Protein AF-A0A517TZ54-F1 (afdb_monomer_lite)

Structure (mmCIF, N/CA/C/O backbone):
data_AF-A0A517TZ54-F1
#
_entry.id   AF-A0A517TZ54-F1
#
loop_
_atom_site.group_PDB
_atom_site.id
_atom_site.type_symbol
_atom_site.label_atom_id
_atom_site.label_alt_id
_atom_site.label_comp_id
_atom_site.label_asym_id
_atom_site.label_entity_id
_atom_site.label_seq_id
_atom_site.pdbx_PDB_ins_code
_atom_site.Cartn_x
_atom_site.Cartn_y
_atom_site.Cartn_z
_atom_site.occupancy
_atom_site.B_iso_or_equiv
_atom_site.auth_seq_id
_atom_site.auth_comp_id
_atom_site.auth_asym_id
_atom_site.auth_atom_id
_atom_site.pdbx_PDB_model_num
ATOM 1 N N . MET A 1 1 ? -7.399 -15.619 -10.343 1.00 48.06 1 MET A N 1
ATOM 2 C CA . MET A 1 1 ? -8.752 -15.169 -9.966 1.00 48.06 1 MET A CA 1
ATOM 3 C C . MET A 1 1 ? -8.816 -13.677 -10.248 1.00 48.06 1 MET A C 1
ATOM 5 O O . MET A 1 1 ? -7.865 -12.990 -9.894 1.00 48.06 1 MET A O 1
ATOM 9 N N . THR A 1 2 ? -9.827 -13.195 -10.966 1.00 57.72 2 THR A N 1
ATOM 10 C CA . THR A 1 2 ? -9.979 -11.756 -11.240 1.00 57.72 2 THR A CA 1
ATOM 11 C C . THR A 1 2 ? -10.373 -11.056 -9.943 1.00 57.72 2 THR A C 1
ATOM 13 O O . THR A 1 2 ? -11.347 -11.472 -9.319 1.00 57.72 2 THR A O 1
ATOM 16 N N . LYS A 1 3 ? -9.613 -10.038 -9.517 1.00 67.56 3 LYS A N 1
ATOM 17 C CA . LYS A 1 3 ? -9.994 -9.196 -8.375 1.00 67.56 3 LYS A CA 1
ATOM 18 C C . LYS A 1 3 ? -11.270 -8.433 -8.735 1.00 67.56 3 LYS A C 1
ATOM 20 O O . LYS A 1 3 ? -11.302 -7.772 -9.770 1.00 67.56 3 LYS A O 1
ATOM 25 N N . VAL A 1 4 ? -12.301 -8.530 -7.902 1.00 74.62 4 VAL A N 1
ATOM 26 C CA . VAL A 1 4 ? -13.531 -7.739 -8.041 1.00 74.62 4 VAL A CA 1
ATOM 27 C C . VAL A 1 4 ? -13.513 -6.692 -6.940 1.00 74.62 4 VAL A C 1
ATOM 29 O O . VAL A 1 4 ? -13.733 -7.021 -5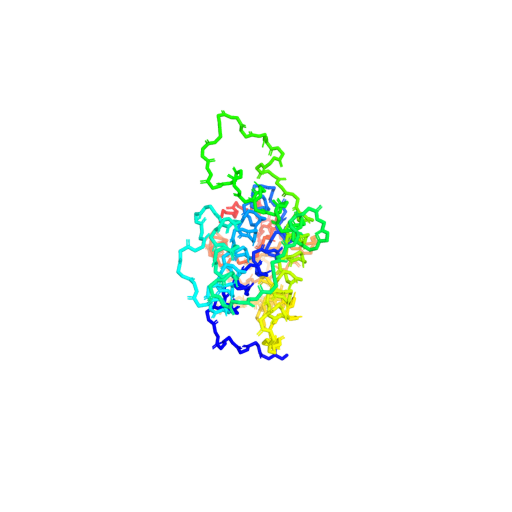.780 1.00 74.62 4 VAL A O 1
ATOM 32 N N . ILE A 1 5 ? -13.187 -5.450 -7.299 1.00 78.69 5 ILE A N 1
ATOM 33 C CA . ILE A 1 5 ? -13.191 -4.327 -6.360 1.00 78.69 5 ILE A CA 1
ATOM 34 C C . ILE A 1 5 ? -14.638 -3.863 -6.191 1.00 78.69 5 ILE A C 1
ATOM 36 O O . ILE A 1 5 ? -15.223 -3.305 -7.116 1.00 78.69 5 ILE A O 1
ATOM 40 N N . ASP A 1 6 ? -15.214 -4.129 -5.024 1.00 78.81 6 ASP A N 1
ATOM 41 C CA . ASP A 1 6 ? -16.635 -3.933 -4.714 1.00 78.81 6 ASP A CA 1
ATOM 42 C C . ASP A 1 6 ? -16.898 -2.821 -3.684 1.00 78.81 6 ASP A C 1
ATOM 44 O O . ASP A 1 6 ? -18.046 -2.512 -3.371 1.00 78.81 6 ASP A O 1
ATOM 48 N N . SER A 1 7 ? -15.839 -2.207 -3.155 1.00 83.94 7 SER A N 1
ATOM 49 C CA . SER A 1 7 ? -15.909 -1.215 -2.085 1.00 83.94 7 SER A CA 1
ATOM 50 C C . SER A 1 7 ? -14.752 -0.219 -2.162 1.00 83.94 7 SER A C 1
ATOM 52 O O . SER A 1 7 ? -13.677 -0.519 -2.690 1.00 83.94 7 SER A O 1
ATOM 54 N N . ILE A 1 8 ? -14.958 0.977 -1.603 1.00 89.56 8 ILE A N 1
ATOM 55 C CA . ILE A 1 8 ? -13.918 2.016 -1.531 1.00 89.56 8 ILE A CA 1
ATOM 56 C C . ILE A 1 8 ? -12.749 1.529 -0.668 1.00 89.56 8 ILE A C 1
ATOM 58 O O . ILE A 1 8 ? -11.592 1.742 -1.017 1.00 89.56 8 ILE A O 1
ATOM 62 N N . GLN A 1 9 ? -13.037 0.833 0.433 1.00 92.12 9 GLN A N 1
ATOM 63 C CA . GLN A 1 9 ? -12.026 0.256 1.317 1.00 92.12 9 GLN A CA 1
ATOM 64 C C . GLN A 1 9 ? -11.131 -0.719 0.559 1.00 92.12 9 GLN A C 1
ATOM 66 O O . GLN A 1 9 ? -9.910 -0.611 0.661 1.00 92.12 9 GLN A O 1
ATOM 71 N N . TYR A 1 10 ? -11.716 -1.619 -0.239 1.00 91.75 10 TYR A N 1
ATOM 72 C CA . TYR A 1 10 ? -10.927 -2.571 -1.013 1.00 91.75 10 TYR A CA 1
ATOM 73 C C . TYR A 1 10 ? -10.147 -1.901 -2.148 1.00 91.75 10 TYR A C 1
ATOM 75 O O . TYR A 1 10 ? -9.007 -2.286 -2.416 1.00 91.75 10 TYR A O 1
ATOM 83 N N . HIS A 1 11 ? -10.710 -0.874 -2.791 1.00 91.31 11 HIS A N 1
ATOM 84 C CA . HIS A 1 11 ? -9.984 -0.111 -3.806 1.00 91.31 11 HIS A CA 1
ATOM 85 C C . HIS A 1 11 ? -8.713 0.506 -3.217 1.00 91.31 11 HIS A C 1
ATOM 87 O O . HIS A 1 11 ? -7.611 0.241 -3.690 1.00 91.31 11 HIS A O 1
ATOM 93 N N . VAL A 1 12 ? -8.863 1.262 -2.127 1.00 94.81 12 VAL A N 1
ATOM 94 C CA . VAL A 1 12 ? -7.742 1.926 -1.452 1.00 94.81 12 VAL A CA 1
ATOM 95 C C . VAL A 1 12 ? -6.764 0.887 -0.888 1.00 94.81 12 VAL A C 1
ATOM 97 O O . VAL A 1 12 ? -5.553 1.057 -0.982 1.00 94.81 12 VAL A O 1
ATOM 100 N N . TRP A 1 13 ? -7.253 -0.236 -0.356 1.00 95.69 13 TRP A N 1
ATOM 101 C CA . TRP A 1 13 ? -6.388 -1.336 0.074 1.00 95.69 13 TRP A CA 1
ATOM 102 C C . TRP A 1 13 ? -5.553 -1.902 -1.083 1.00 95.69 13 TRP A C 1
ATOM 104 O O . TRP A 1 13 ? -4.348 -2.101 -0.938 1.00 95.69 13 TRP A O 1
ATOM 114 N N . SER A 1 14 ? -6.168 -2.108 -2.249 1.00 92.00 14 SER A N 1
ATOM 115 C CA . SER A 1 14 ? -5.484 -2.593 -3.451 1.00 92.00 14 SER A CA 1
ATOM 116 C C . SER A 1 14 ? -4.413 -1.619 -3.937 1.00 92.00 14 SER A C 1
ATOM 118 O O . SER A 1 14 ? -3.324 -2.066 -4.292 1.00 92.00 14 SER A O 1
ATOM 120 N N . ASP A 1 15 ? -4.669 -0.310 -3.876 1.00 94.38 15 ASP A N 1
ATOM 121 C CA . ASP A 1 15 ? -3.677 0.722 -4.203 1.00 94.38 15 ASP A CA 1
ATOM 122 C C . ASP A 1 15 ? -2.441 0.622 -3.287 1.00 94.38 15 ASP A C 1
ATOM 124 O O . ASP A 1 15 ? -1.302 0.744 -3.743 1.00 94.38 15 ASP A O 1
ATOM 128 N N . ALA A 1 16 ? -2.639 0.326 -1.997 1.00 96.75 16 ALA A N 1
ATOM 129 C CA . ALA A 1 16 ? -1.534 0.121 -1.062 1.00 96.75 16 ALA A CA 1
ATOM 130 C C . ALA A 1 16 ? -0.726 -1.154 -1.361 1.00 96.75 16 ALA A C 1
ATOM 132 O O . ALA A 1 16 ? 0.507 -1.134 -1.301 1.00 96.75 16 ALA A O 1
ATOM 133 N N . LEU A 1 17 ? -1.404 -2.257 -1.706 1.00 95.25 17 LEU A N 1
ATOM 134 C CA . LEU A 1 17 ? -0.742 -3.500 -2.123 1.00 95.25 17 LEU A CA 1
ATOM 135 C C . LEU A 1 17 ? 0.065 -3.297 -3.407 1.00 95.25 17 LEU A C 1
ATOM 137 O O . LEU A 1 17 ? 1.181 -3.811 -3.509 1.00 95.25 17 LEU A O 1
ATOM 141 N N . HIS A 1 18 ? -0.480 -2.526 -4.351 1.00 93.88 18 HIS A N 1
ATOM 142 C CA . HIS A 1 18 ? 0.201 -2.155 -5.581 1.00 93.88 18 HIS A CA 1
ATOM 143 C C . HIS A 1 18 ? 1.478 -1.375 -5.279 1.00 93.88 18 HIS A C 1
ATOM 145 O O . HIS A 1 18 ? 2.558 -1.823 -5.650 1.00 93.88 18 HIS A O 1
ATOM 151 N N . ALA A 1 19 ? 1.389 -0.287 -4.509 1.00 96.00 19 ALA A N 1
ATOM 152 C CA . ALA A 1 19 ? 2.545 0.518 -4.118 1.00 96.00 19 ALA A CA 1
ATOM 153 C C . ALA A 1 19 ? 3.644 -0.313 -3.426 1.00 96.00 19 ALA A C 1
ATOM 155 O O . ALA A 1 19 ? 4.823 -0.184 -3.756 1.00 96.00 19 ALA A O 1
ATOM 156 N N . ARG A 1 20 ? 3.275 -1.227 -2.516 1.00 96.50 20 ARG A N 1
ATOM 157 C CA . ARG A 1 20 ? 4.233 -2.160 -1.897 1.00 96.50 20 ARG A CA 1
ATOM 158 C C . ARG A 1 20 ? 4.933 -3.029 -2.941 1.00 96.50 20 ARG A C 1
ATOM 160 O O . ARG A 1 20 ? 6.136 -3.259 -2.847 1.00 96.50 20 ARG A O 1
ATOM 167 N N . GLU A 1 21 ? 4.191 -3.535 -3.914 1.00 94.81 21 GLU A N 1
ATOM 168 C CA . GLU A 1 21 ? 4.759 -4.383 -4.953 1.00 94.81 21 GLU A CA 1
ATOM 169 C C . GLU A 1 21 ? 5.675 -3.587 -5.901 1.00 94.81 21 GLU A C 1
ATOM 171 O O . GLU A 1 21 ? 6.756 -4.062 -6.239 1.00 94.81 21 GLU A O 1
ATOM 176 N N . LEU A 1 22 ? 5.351 -2.329 -6.221 1.00 91.94 22 LEU A N 1
ATOM 177 C CA . LEU A 1 22 ? 6.273 -1.440 -6.944 1.00 91.94 22 LEU A CA 1
ATOM 178 C C . LEU A 1 22 ? 7.568 -1.194 -6.155 1.00 91.94 22 LEU A C 1
ATOM 180 O O . LEU A 1 22 ? 8.654 -1.217 -6.734 1.00 91.94 22 LEU A O 1
ATOM 184 N N . ALA A 1 23 ? 7.476 -1.017 -4.831 1.00 94.25 23 ALA A N 1
ATOM 185 C CA . ALA A 1 23 ? 8.645 -0.866 -3.962 1.00 94.25 23 ALA A CA 1
ATOM 186 C C . ALA A 1 23 ? 9.567 -2.098 -3.985 1.00 94.25 23 ALA A C 1
ATOM 188 O O . ALA A 1 23 ? 10.786 -1.944 -3.919 1.00 94.25 23 ALA A O 1
ATOM 189 N N . ARG A 1 24 ? 9.005 -3.310 -4.098 1.00 91.94 24 ARG A N 1
ATOM 190 C CA . ARG A 1 24 ? 9.782 -4.554 -4.260 1.00 91.94 24 ARG A CA 1
ATOM 191 C C . ARG A 1 24 ? 10.496 -4.628 -5.605 1.00 91.94 24 ARG A C 1
ATOM 193 O O . ARG A 1 24 ? 11.578 -5.196 -5.685 1.00 91.94 24 ARG A O 1
ATOM 200 N N . GLN A 1 25 ? 9.864 -4.105 -6.650 1.00 89.62 25 GLN A N 1
ATOM 201 C CA . GLN A 1 25 ? 10.309 -4.280 -8.031 1.00 89.62 25 GLN A CA 1
ATOM 202 C C . GLN A 1 25 ? 11.311 -3.220 -8.485 1.00 89.62 25 GLN A C 1
ATOM 204 O O . GLN A 1 25 ? 12.097 -3.487 -9.389 1.00 89.62 25 GLN A O 1
ATOM 209 N N . THR A 1 26 ? 11.283 -2.025 -7.892 1.00 85.19 26 THR A N 1
ATOM 210 C CA . THR A 1 26 ? 12.168 -0.932 -8.303 1.00 85.19 26 THR A CA 1
ATOM 211 C C . THR A 1 26 ? 13.593 -1.075 -7.755 1.00 85.19 26 THR A C 1
ATOM 213 O O . THR A 1 26 ? 13.828 -1.328 -6.566 1.00 85.19 26 THR A O 1
ATOM 216 N N . GLU A 1 27 ? 14.572 -0.848 -8.628 1.00 84.31 27 GLU A N 1
ATOM 217 C CA . GLU A 1 27 ? 15.991 -0.774 -8.267 1.00 84.31 27 GLU A CA 1
ATOM 218 C C . GLU A 1 27 ? 16.374 0.623 -7.752 1.00 84.31 27 GLU A C 1
ATOM 220 O O . GLU A 1 27 ? 17.295 0.753 -6.942 1.00 84.31 27 GLU A O 1
ATOM 225 N N . ASN A 1 28 ? 15.615 1.657 -8.132 1.00 85.88 28 ASN A N 1
ATOM 226 C CA . ASN A 1 28 ? 15.844 3.038 -7.723 1.00 85.88 28 ASN A CA 1
ATOM 227 C C . ASN A 1 28 ? 15.453 3.250 -6.248 1.00 85.88 28 ASN A C 1
ATOM 229 O O . ASN A 1 28 ? 14.311 3.025 -5.841 1.00 85.88 28 ASN A O 1
ATOM 233 N N . GLU A 1 29 ? 16.409 3.699 -5.430 1.00 84.56 29 GLU A N 1
ATOM 234 C CA . GLU A 1 29 ? 16.197 3.898 -3.991 1.00 84.56 29 GLU A CA 1
ATOM 235 C C . GLU A 1 29 ? 15.196 5.012 -3.676 1.00 84.56 29 GLU A C 1
ATOM 237 O O . GLU A 1 29 ? 14.427 4.889 -2.719 1.00 84.56 29 GLU A O 1
ATOM 242 N N . TRP A 1 30 ? 15.178 6.079 -4.480 1.00 86.06 30 TRP A N 1
ATOM 243 C CA . TRP A 1 30 ? 14.208 7.158 -4.328 1.00 86.06 30 TRP A CA 1
ATOM 244 C C . TRP A 1 30 ? 12.797 6.613 -4.550 1.00 86.06 30 TRP A C 1
ATOM 246 O O . TRP A 1 30 ? 11.934 6.779 -3.681 1.00 86.06 30 TRP A O 1
ATOM 256 N N . ASP A 1 31 ? 12.582 5.923 -5.677 1.00 88.12 31 ASP A N 1
ATOM 257 C CA . ASP A 1 31 ? 11.268 5.381 -6.051 1.00 88.12 31 ASP A CA 1
ATOM 258 C C . ASP A 1 31 ? 10.785 4.394 -5.002 1.00 88.12 31 ASP A C 1
ATOM 260 O O . ASP A 1 31 ? 9.647 4.481 -4.542 1.00 88.12 31 ASP A O 1
ATOM 264 N N . ARG A 1 32 ? 11.684 3.526 -4.527 1.00 92.38 32 ARG A N 1
ATOM 265 C CA . ARG A 1 32 ? 11.401 2.604 -3.427 1.00 92.38 32 ARG A CA 1
ATOM 266 C C . ARG A 1 32 ? 10.895 3.346 -2.199 1.00 92.38 32 ARG A C 1
ATOM 268 O O . ARG A 1 32 ? 9.829 3.013 -1.685 1.00 92.38 32 ARG A O 1
ATOM 275 N N . GLY A 1 33 ? 11.625 4.366 -1.746 1.00 90.94 33 GLY A N 1
ATOM 276 C CA . GLY A 1 33 ? 11.238 5.157 -0.582 1.00 90.94 33 GLY A CA 1
ATOM 277 C C . GLY A 1 33 ? 9.873 5.828 -0.760 1.00 90.94 33 GLY A C 1
ATOM 278 O O . GLY A 1 33 ? 9.062 5.855 0.169 1.00 90.94 33 GLY A O 1
ATOM 279 N N . ALA A 1 34 ? 9.575 6.344 -1.953 1.00 91.94 34 ALA A N 1
ATOM 280 C CA . ALA A 1 34 ? 8.281 6.953 -2.242 1.00 91.94 34 ALA A CA 1
ATOM 281 C C . ALA A 1 34 ? 7.133 5.951 -2.304 1.00 91.94 34 ALA A C 1
ATOM 283 O O . ALA A 1 34 ? 6.087 6.205 -1.709 1.00 91.94 34 ALA A O 1
ATOM 284 N N . TYR A 1 35 ? 7.336 4.804 -2.944 1.00 95.31 35 TYR A N 1
ATOM 285 C CA . TYR A 1 35 ? 6.360 3.722 -2.987 1.00 95.31 35 TYR A CA 1
ATOM 286 C C . TYR A 1 35 ? 6.088 3.142 -1.596 1.00 95.31 35 TYR A C 1
ATOM 288 O O . TYR A 1 35 ? 4.937 2.868 -1.266 1.00 95.31 35 TYR A O 1
ATOM 296 N N . VAL A 1 36 ? 7.102 3.052 -0.728 1.00 95.44 36 VAL A N 1
ATOM 297 C CA . VAL A 1 36 ? 6.920 2.666 0.681 1.00 95.44 36 VAL A CA 1
ATOM 298 C C . VAL A 1 36 ? 6.059 3.684 1.431 1.00 95.44 36 VAL A C 1
ATOM 300 O O . VAL A 1 36 ? 5.089 3.302 2.090 1.00 95.44 36 VAL A O 1
ATOM 303 N N . ARG A 1 37 ? 6.352 4.987 1.310 1.00 93.88 37 ARG A N 1
ATOM 304 C CA . ARG A 1 37 ? 5.518 6.034 1.931 1.00 93.88 37 ARG A CA 1
ATOM 305 C C . ARG A 1 37 ? 4.087 6.006 1.407 1.00 93.88 37 ARG A C 1
ATOM 307 O O . ARG A 1 37 ? 3.156 6.139 2.201 1.00 93.88 37 ARG A O 1
ATOM 314 N N . TRP A 1 38 ? 3.921 5.822 0.099 1.00 95.12 38 TRP A N 1
ATOM 315 C CA . TRP A 1 38 ? 2.620 5.706 -0.547 1.00 95.12 38 TRP A CA 1
ATOM 316 C C . TRP A 1 38 ? 1.840 4.508 0.004 1.00 95.12 38 TRP A C 1
ATOM 318 O O . TRP A 1 38 ? 0.730 4.694 0.499 1.00 95.12 38 TRP A O 1
ATOM 328 N N . ALA A 1 39 ? 2.449 3.320 0.049 1.00 97.00 39 ALA A N 1
ATOM 329 C CA . ALA A 1 39 ? 1.832 2.118 0.604 1.00 97.00 39 ALA A CA 1
ATOM 330 C C . ALA A 1 39 ? 1.352 2.329 2.049 1.00 97.00 39 ALA A C 1
ATOM 332 O O . ALA A 1 39 ? 0.209 2.011 2.373 1.00 97.00 39 ALA A O 1
ATOM 333 N N . ILE A 1 40 ? 2.186 2.925 2.910 1.00 96.06 40 ILE A N 1
ATOM 334 C CA . ILE A 1 40 ? 1.842 3.187 4.317 1.00 96.06 40 ILE A CA 1
ATOM 335 C C . ILE A 1 40 ? 0.685 4.189 4.435 1.00 96.06 40 ILE A C 1
ATOM 337 O O . ILE A 1 40 ? -0.248 3.964 5.208 1.00 96.06 40 ILE A O 1
ATOM 341 N N . GLN A 1 41 ? 0.733 5.303 3.694 1.00 94.69 41 GLN A N 1
ATOM 342 C CA . GLN A 1 41 ? -0.322 6.320 3.740 1.00 94.69 41 GLN A CA 1
ATOM 343 C C . GLN A 1 41 ? -1.659 5.760 3.259 1.00 94.69 41 GLN A C 1
ATOM 345 O O . GLN A 1 41 ? -2.677 5.948 3.923 1.00 94.69 41 GLN A O 1
ATOM 350 N N . THR A 1 42 ? -1.642 5.043 2.142 1.00 95.81 42 THR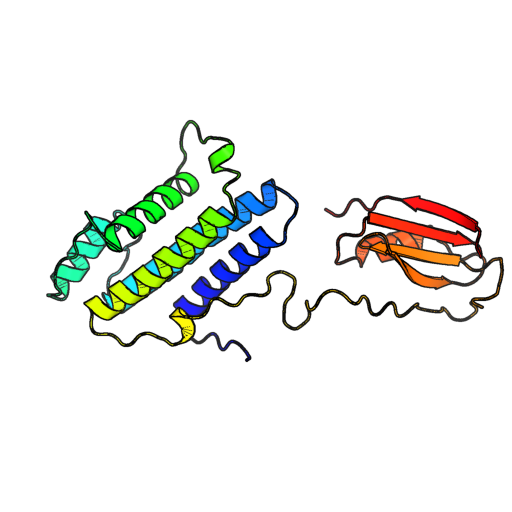 A N 1
ATOM 351 C CA . THR A 1 42 ? -2.843 4.501 1.516 1.00 95.81 42 THR A CA 1
ATOM 352 C C . THR A 1 42 ? -3.426 3.338 2.320 1.00 95.81 42 THR A C 1
ATOM 354 O O . THR A 1 42 ? -4.633 3.321 2.556 1.00 95.81 42 THR A O 1
ATOM 357 N N . ALA A 1 43 ? -2.601 2.427 2.851 1.00 97.00 43 ALA A N 1
ATOM 358 C CA . ALA A 1 43 ? -3.078 1.363 3.740 1.00 97.00 43 ALA A CA 1
ATOM 359 C C . ALA A 1 43 ? -3.737 1.943 5.001 1.00 97.00 43 ALA A C 1
ATOM 361 O O . ALA A 1 43 ? -4.775 1.455 5.449 1.00 97.00 43 ALA A O 1
ATOM 362 N N . TRP A 1 44 ? -3.156 3.008 5.566 1.00 96.19 44 TRP A N 1
ATOM 363 C CA . TRP A 1 44 ? -3.740 3.694 6.714 1.00 96.19 44 TRP A CA 1
ATOM 364 C C . TRP A 1 44 ? -5.089 4.330 6.366 1.00 96.19 44 TRP A C 1
ATOM 366 O O . TRP A 1 44 ? -6.030 4.210 7.143 1.00 96.19 44 TRP A O 1
ATOM 376 N N . SER A 1 45 ? -5.216 4.956 5.194 1.00 94.69 45 SER A N 1
ATOM 377 C CA . SER A 1 45 ? -6.499 5.486 4.721 1.00 94.69 45 SER A CA 1
ATOM 378 C C . SER A 1 45 ? -7.554 4.393 4.527 1.00 94.69 45 SER A C 1
ATOM 380 O O . SER A 1 45 ? -8.705 4.598 4.902 1.00 94.69 45 SER A O 1
ATOM 382 N N . ALA A 1 46 ? -7.185 3.215 4.014 1.00 95.94 46 ALA A N 1
ATOM 383 C CA . ALA A 1 46 ? -8.105 2.078 3.938 1.00 95.94 46 ALA A CA 1
ATOM 384 C C . ALA A 1 46 ? -8.580 1.634 5.334 1.00 95.94 46 ALA A C 1
ATOM 386 O O . ALA A 1 46 ? -9.778 1.442 5.543 1.00 95.94 46 ALA A O 1
ATOM 387 N N . PHE A 1 47 ? -7.666 1.538 6.305 1.00 96.88 47 PHE A N 1
ATOM 388 C CA . PHE A 1 47 ? -8.001 1.245 7.702 1.00 96.88 47 PHE A CA 1
ATOM 389 C C . PHE A 1 47 ? -8.909 2.317 8.329 1.00 96.88 47 PHE A C 1
ATOM 391 O O . PHE A 1 47 ? -9.906 1.972 8.962 1.00 96.88 47 PHE A O 1
ATOM 398 N N . GLU A 1 48 ? -8.619 3.606 8.125 1.00 95.50 48 GLU A N 1
ATOM 399 C CA . GLU A 1 48 ? -9.474 4.708 8.590 1.00 95.50 48 GLU A CA 1
ATOM 400 C C . GLU A 1 48 ? -10.885 4.610 7.997 1.00 95.50 48 GLU A C 1
ATOM 402 O O . GLU A 1 48 ? -11.853 4.761 8.739 1.00 95.50 48 GLU A O 1
ATOM 407 N N . ASN A 1 49 ? -11.014 4.294 6.704 1.00 94.69 49 ASN A N 1
ATOM 408 C CA . ASN A 1 49 ? -12.313 4.118 6.052 1.00 94.69 49 ASN A CA 1
ATOM 409 C C . ASN A 1 49 ? -13.096 2.936 6.639 1.00 94.69 49 ASN A C 1
ATOM 411 O O . ASN A 1 49 ? -14.300 3.050 6.854 1.00 94.69 49 ASN A O 1
ATOM 415 N N . VAL A 1 50 ? -12.432 1.813 6.945 1.00 96.19 50 VAL A N 1
ATOM 416 C CA . VAL A 1 50 ? -13.080 0.695 7.654 1.00 96.19 50 VAL A CA 1
ATOM 417 C C . VAL A 1 50 ? -13.549 1.132 9.040 1.00 96.19 50 VAL A C 1
ATOM 419 O O . VAL A 1 50 ? -14.669 0.805 9.427 1.00 96.19 50 VAL A O 1
ATOM 422 N N . CYS A 1 51 ? -12.726 1.876 9.785 1.00 96.31 51 CYS A N 1
ATOM 423 C CA . CYS A 1 51 ? -13.111 2.387 11.100 1.00 96.31 51 CYS A CA 1
ATOM 424 C C . CYS A 1 51 ? -14.311 3.330 11.005 1.00 96.31 51 CYS A C 1
ATOM 426 O O . CYS A 1 51 ? -15.224 3.225 11.816 1.00 96.31 51 CYS A O 1
ATOM 428 N N . THR A 1 52 ? -14.322 4.233 10.025 1.00 94.75 52 THR A N 1
ATOM 429 C CA . THR A 1 52 ? -15.421 5.176 9.806 1.00 94.75 52 THR A CA 1
ATOM 430 C C . THR A 1 52 ? -16.723 4.456 9.491 1.00 94.75 52 THR A C 1
ATOM 432 O O . THR A 1 52 ? -17.732 4.775 10.115 1.00 94.75 52 THR A O 1
ATOM 435 N N . ASP A 1 53 ? -16.704 3.461 8.606 1.00 94.25 53 ASP A N 1
ATOM 436 C CA . ASP A 1 53 ? -17.910 2.708 8.255 1.00 94.25 53 ASP A CA 1
ATOM 437 C C . ASP A 1 53 ? -18.379 1.818 9.411 1.00 94.25 53 ASP A C 1
ATOM 439 O O . ASP A 1 53 ? -19.559 1.807 9.757 1.00 94.25 53 ASP A O 1
ATOM 443 N N . THR A 1 54 ? -17.448 1.111 10.055 1.00 95.44 54 THR A N 1
ATOM 444 C CA . THR A 1 54 ? -17.752 0.173 11.146 1.00 95.44 54 THR A CA 1
ATOM 445 C C . THR A 1 54 ? -18.266 0.903 12.382 1.00 95.44 54 THR A C 1
ATOM 447 O O . THR A 1 54 ? -19.290 0.536 12.950 1.00 95.44 54 THR A O 1
ATOM 450 N N . LEU A 1 55 ? -17.584 1.980 12.774 1.00 95.38 55 LEU A N 1
ATOM 451 C CA . LEU A 1 55 ? -17.939 2.774 13.947 1.00 95.38 55 LEU A CA 1
ATOM 452 C C . LEU A 1 55 ? -18.938 3.897 13.627 1.00 95.38 55 LEU A C 1
ATOM 454 O O . LEU A 1 55 ? -19.286 4.670 14.521 1.00 95.38 55 LEU A O 1
ATOM 458 N N . GLN A 1 56 ? -19.419 3.990 12.381 1.00 93.19 56 GLN A N 1
ATOM 459 C CA . GLN A 1 56 ? -20.337 5.035 11.906 1.00 93.19 56 GLN A CA 1
ATOM 460 C C . GLN A 1 56 ? -19.866 6.448 12.298 1.00 93.19 56 GLN A C 1
ATOM 462 O O . GLN A 1 56 ? -20.647 7.314 12.693 1.00 93.19 56 GLN A O 1
ATOM 467 N N . ALA A 1 57 ? -18.552 6.669 12.227 1.00 90.56 57 ALA A N 1
ATOM 468 C CA . ALA A 1 57 ? -17.885 7.829 12.799 1.00 90.56 57 ALA A CA 1
ATOM 469 C C . ALA A 1 57 ? -17.211 8.679 11.724 1.00 90.56 57 ALA A C 1
ATOM 471 O O . ALA A 1 57 ? -16.351 8.217 10.973 1.00 90.56 57 ALA A O 1
ATOM 472 N N . SER A 1 58 ? -17.540 9.968 11.690 1.00 86.25 58 SER A N 1
ATOM 473 C CA . SER A 1 58 ? -16.935 10.912 10.752 1.00 86.25 58 SER A CA 1
ATOM 474 C C . SER A 1 58 ? -15.645 11.529 11.296 1.00 86.25 58 SER A C 1
ATOM 476 O O . SER A 1 58 ? -15.565 11.917 12.463 1.00 86.25 58 SER A O 1
ATOM 478 N N . GLY A 1 59 ? -14.660 11.729 10.418 1.00 82.81 59 GLY A N 1
ATOM 479 C CA . GLY A 1 59 ? -13.501 12.572 10.708 1.00 82.81 59 GLY A CA 1
ATOM 480 C C . GLY A 1 59 ? -12.463 11.945 11.640 1.00 82.81 59 GLY A C 1
ATOM 481 O O . GLY A 1 59 ? -11.790 12.676 12.362 1.00 82.81 59 GLY A O 1
ATOM 482 N N . LEU A 1 60 ? -12.283 10.624 11.633 1.00 87.38 60 LEU A N 1
ATOM 483 C CA . LEU A 1 60 ? -11.284 9.959 12.479 1.00 87.38 60 LEU A CA 1
ATOM 484 C C . LEU A 1 60 ? -9.834 10.417 12.202 1.00 87.38 60 LEU A C 1
ATOM 486 O O . LEU A 1 60 ? -8.989 10.323 13.084 1.00 87.38 60 LEU A O 1
ATOM 490 N N . GLY A 1 61 ? -9.538 10.991 11.031 1.00 77.31 61 GLY A N 1
ATOM 491 C CA . GLY A 1 61 ? -8.165 11.323 10.622 1.00 77.31 61 GLY A CA 1
ATOM 492 C C . GLY A 1 61 ? -7.389 12.297 11.525 1.00 77.31 61 GLY A C 1
ATOM 493 O O . GLY A 1 61 ? -6.162 12.221 11.607 1.00 77.31 61 GLY A O 1
ATOM 494 N N . MET A 1 62 ? -8.066 13.198 12.250 1.00 77.81 62 MET A N 1
ATOM 495 C CA . MET A 1 62 ? -7.422 14.070 13.244 1.00 77.81 62 MET A CA 1
ATOM 496 C C . MET A 1 62 ? -7.622 13.530 14.653 1.00 77.81 62 MET A C 1
ATOM 498 O O . MET A 1 62 ? -8.744 13.242 15.047 1.00 77.81 62 MET A O 1
ATOM 502 N N . ARG A 1 63 ? -6.547 13.489 15.454 1.00 85.62 63 ARG A N 1
ATOM 503 C CA . ARG A 1 63 ? -6.597 12.980 16.841 1.00 85.62 63 ARG A CA 1
ATOM 504 C C . ARG A 1 63 ? -7.214 11.570 16.891 1.00 85.62 63 ARG A C 1
ATOM 506 O O . ARG A 1 63 ? -8.011 11.276 17.773 1.00 85.62 63 ARG A O 1
ATOM 513 N N . PHE A 1 64 ? -6.807 10.719 15.940 1.00 90.69 64 PHE A N 1
ATOM 514 C CA . PHE A 1 64 ? -7.394 9.403 15.664 1.00 90.69 64 PHE A CA 1
ATOM 515 C C . PHE A 1 64 ? -7.767 8.609 16.911 1.00 90.69 64 PHE A C 1
ATOM 517 O O . PHE A 1 64 ? -8.927 8.266 17.072 1.00 90.69 64 PHE A O 1
ATOM 524 N N . LYS A 1 65 ? -6.822 8.413 17.836 1.00 92.44 65 LYS A N 1
ATOM 525 C CA . LYS A 1 65 ? -7.053 7.696 19.097 1.00 92.44 65 LYS A CA 1
ATOM 526 C C . LYS A 1 65 ? -8.269 8.221 19.872 1.00 92.44 65 LYS A C 1
ATOM 528 O O . LYS A 1 65 ? -9.154 7.455 20.217 1.00 92.44 65 LYS A O 1
ATOM 533 N N . GLU A 1 66 ? -8.305 9.525 20.132 1.00 92.94 66 GLU A N 1
ATOM 534 C CA . GLU A 1 66 ? -9.365 10.149 20.933 1.00 92.94 66 GLU A CA 1
ATOM 535 C C . GLU A 1 66 ? -10.723 10.051 20.229 1.00 92.94 66 GLU A C 1
ATOM 537 O O . GLU A 1 66 ? -11.738 9.798 20.871 1.00 92.94 66 GLU A O 1
ATOM 542 N N . ARG A 1 67 ? -10.744 10.232 18.901 1.00 94.44 67 ARG A N 1
ATOM 543 C CA . ARG A 1 67 ? -11.978 10.136 18.109 1.00 94.44 67 ARG A CA 1
ATOM 544 C C . ARG A 1 67 ? -12.460 8.698 17.949 1.00 94.44 67 ARG A C 1
ATOM 546 O O . ARG A 1 67 ? -13.662 8.471 17.945 1.00 94.44 67 ARG A O 1
ATOM 553 N N . PHE A 1 68 ? -11.538 7.747 17.848 1.00 95.75 68 PHE A N 1
ATOM 554 C CA . PHE A 1 68 ? -11.837 6.322 17.823 1.00 95.75 68 PHE A CA 1
ATOM 555 C C . PHE A 1 68 ? -12.441 5.879 19.157 1.00 95.75 68 PHE A C 1
ATOM 557 O O . PHE A 1 68 ? -13.511 5.284 19.156 1.00 95.75 68 PHE A O 1
ATOM 564 N N . ASP A 1 69 ? -11.820 6.234 20.288 1.00 95.69 69 ASP A N 1
ATOM 565 C CA . ASP A 1 69 ? -12.346 5.910 21.622 1.00 95.69 69 ASP A CA 1
ATOM 566 C C . ASP A 1 69 ? -13.748 6.509 21.826 1.00 95.69 69 ASP A C 1
ATOM 568 O O . ASP A 1 69 ? -14.655 5.817 22.279 1.00 95.69 69 ASP A O 1
ATOM 572 N N . ALA A 1 70 ? -13.963 7.763 21.408 1.00 95.19 70 ALA A N 1
ATOM 573 C CA . ALA A 1 70 ? -15.281 8.394 21.467 1.00 95.19 70 ALA A CA 1
ATOM 574 C C . ALA A 1 70 ? -16.328 7.683 20.590 1.00 95.19 70 ALA A C 1
ATOM 576 O O . ALA A 1 70 ? -17.490 7.589 20.980 1.00 95.19 70 ALA A O 1
ATOM 577 N N . ALA A 1 71 ? -15.934 7.180 19.417 1.00 96.38 71 ALA A N 1
ATOM 578 C CA . ALA A 1 71 ? -16.821 6.431 18.531 1.00 96.38 71 ALA A CA 1
ATOM 579 C C . ALA A 1 71 ? -17.172 5.043 19.095 1.00 96.38 71 ALA A C 1
ATOM 581 O O . ALA A 1 71 ? -18.330 4.635 19.052 1.00 96.38 71 ALA A O 1
ATOM 582 N N . VAL A 1 72 ? -16.191 4.352 19.680 1.00 96.81 72 VAL A N 1
ATOM 583 C CA . VAL A 1 72 ? -16.387 3.087 20.405 1.00 96.81 72 VAL A CA 1
ATOM 584 C C . VAL A 1 72 ? -17.358 3.283 21.571 1.00 96.81 72 VAL A C 1
ATOM 586 O O . VAL A 1 72 ? -18.322 2.530 21.699 1.00 96.81 72 VAL A O 1
ATOM 589 N N . ASP A 1 73 ? -17.161 4.336 22.369 1.00 96.12 73 ASP A N 1
ATOM 590 C CA . ASP A 1 73 ? -18.048 4.672 23.487 1.00 96.12 73 ASP A CA 1
ATOM 591 C C . ASP A 1 73 ? -19.473 4.996 23.021 1.00 96.12 73 ASP A C 1
ATOM 593 O O . ASP A 1 73 ? -20.440 4.549 23.637 1.00 96.12 73 ASP A O 1
ATOM 597 N N . ALA A 1 74 ? -19.618 5.749 21.925 1.00 95.00 74 ALA A N 1
ATOM 598 C CA . ALA A 1 74 ? -20.919 6.126 21.373 1.00 95.00 74 ALA A CA 1
ATOM 599 C C . ALA A 1 74 ? -21.742 4.916 20.901 1.00 95.00 74 ALA A C 1
ATOM 601 O O . ALA A 1 74 ? -22.970 4.961 20.939 1.00 95.00 74 ALA A O 1
ATOM 602 N N . GLN A 1 75 ? -21.076 3.832 20.495 1.00 95.38 75 GLN A N 1
ATOM 603 C CA . GLN A 1 75 ? -21.720 2.566 20.145 1.00 95.38 75 GLN A CA 1
ATOM 604 C C . GLN A 1 75 ? -21.878 1.602 21.333 1.00 95.38 75 GLN A C 1
ATOM 606 O O . GLN A 1 75 ? -22.421 0.511 21.168 1.00 95.38 75 GLN A O 1
ATOM 611 N N . GLY A 1 76 ? -21.415 1.971 22.533 1.00 95.25 76 GLY A N 1
ATOM 612 C CA . GLY A 1 76 ? -21.446 1.094 23.706 1.00 95.25 76 GLY A CA 1
ATOM 613 C C . GLY A 1 76 ? -20.524 -0.125 23.589 1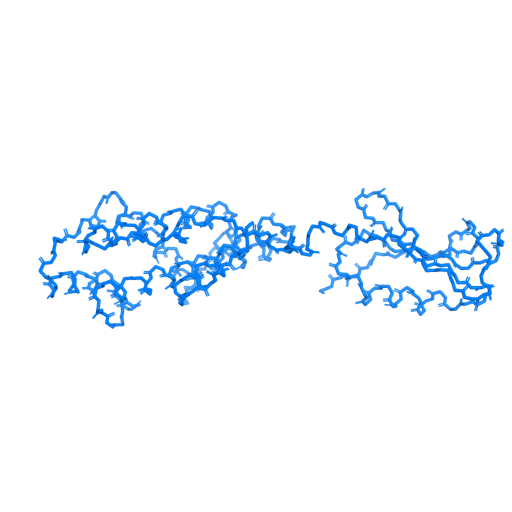.00 95.25 76 GLY A C 1
ATOM 614 O O . GLY A 1 76 ? -20.754 -1.134 24.256 1.00 95.25 76 GLY A O 1
ATOM 615 N N . LEU A 1 77 ? -19.498 -0.048 22.737 1.00 95.75 77 LEU A N 1
ATOM 616 C CA . LEU A 1 77 ? -18.527 -1.119 22.526 1.00 95.75 77 LEU A CA 1
ATOM 617 C C . LEU A 1 77 ? -17.453 -1.114 23.622 1.00 95.75 77 LEU A C 1
ATOM 619 O O . LEU A 1 77 ? -17.214 -0.117 24.307 1.00 95.75 77 LEU A O 1
ATOM 623 N N . GLN A 1 78 ? -16.767 -2.246 23.791 1.00 93.88 78 GLN A N 1
ATOM 624 C CA . GLN A 1 78 ? -15.685 -2.345 24.766 1.00 93.88 78 GLN A CA 1
ATOM 625 C C . GLN A 1 78 ? -14.502 -1.460 24.352 1.00 93.88 78 GLN A C 1
ATOM 627 O O . GLN A 1 78 ? -13.957 -1.591 23.258 1.00 93.88 78 GLN A O 1
ATOM 632 N N . ARG A 1 79 ? -14.037 -0.598 25.262 1.00 92.81 79 ARG A N 1
ATOM 633 C CA . ARG A 1 79 ? -12.841 0.214 25.013 1.00 92.81 79 ARG A CA 1
ATOM 634 C C . ARG A 1 79 ? -11.619 -0.647 24.717 1.00 92.81 79 ARG A C 1
ATOM 636 O O . ARG A 1 79 ? -11.337 -1.632 25.403 1.00 92.81 79 ARG A O 1
ATOM 643 N N . VAL A 1 80 ? -10.856 -0.205 23.727 1.00 93.81 80 VAL A N 1
ATOM 644 C CA . VAL A 1 80 ? -9.617 -0.857 23.315 1.00 93.81 80 VAL A CA 1
ATOM 645 C C . VAL A 1 80 ? -8.451 -0.445 24.212 1.00 93.81 80 VAL A C 1
ATOM 647 O O . VAL A 1 80 ? -8.408 0.652 24.771 1.00 93.81 80 VAL A O 1
ATOM 650 N N . SER A 1 81 ? -7.461 -1.328 24.330 1.00 93.56 81 SER A N 1
ATOM 651 C CA . SER A 1 81 ? -6.235 -1.046 25.073 1.00 93.56 81 SER A CA 1
ATOM 652 C C . SER A 1 81 ? -5.103 -0.683 24.124 1.00 93.56 81 SER A C 1
ATOM 654 O O . SER A 1 81 ? -4.433 -1.540 23.556 1.00 93.56 81 SER A O 1
ATOM 656 N N . TRP A 1 82 ? -4.846 0.614 23.997 1.00 94.25 82 TRP A N 1
ATOM 657 C CA . TRP A 1 82 ? -3.782 1.165 23.154 1.00 94.25 82 TRP A CA 1
ATOM 658 C C . TRP A 1 82 ? -2.350 0.846 23.623 1.00 94.25 82 TRP A C 1
ATOM 660 O O . TRP A 1 82 ? -1.388 1.188 22.936 1.00 94.25 82 TRP A O 1
ATOM 670 N N . GLY A 1 83 ? -2.190 0.251 24.809 1.00 93.00 83 GLY A N 1
ATOM 671 C CA . GLY A 1 83 ? -0.889 -0.029 25.418 1.00 93.00 83 GLY A CA 1
ATOM 672 C C . GLY A 1 83 ? -0.264 -1.367 25.024 1.00 93.00 83 GLY A C 1
ATOM 673 O O . GLY A 1 83 ? 0.920 -1.557 25.280 1.00 93.00 83 GLY A O 1
ATOM 674 N N . HIS A 1 84 ? -1.021 -2.286 24.418 1.00 91.81 84 HIS A N 1
ATOM 675 C CA . HIS A 1 84 ? -0.525 -3.613 24.045 1.00 91.81 84 HIS A CA 1
ATOM 676 C C . HIS A 1 84 ? -1.212 -4.169 22.789 1.00 91.81 84 HIS A C 1
ATOM 678 O O . HIS A 1 84 ? -2.250 -3.674 22.348 1.00 91.81 84 HIS A O 1
ATOM 684 N N . GLY A 1 85 ? -0.650 -5.248 22.238 1.00 95.25 85 GLY A N 1
ATOM 685 C CA . GLY A 1 85 ? -1.241 -6.000 21.129 1.00 95.25 85 GLY A CA 1
ATOM 686 C C . GLY A 1 85 ? -1.402 -5.173 19.852 1.00 95.25 85 GLY A C 1
ATOM 687 O O . GLY A 1 85 ? -0.617 -4.263 19.579 1.00 95.25 85 GLY A O 1
ATOM 688 N N . ILE A 1 86 ? -2.441 -5.488 19.076 1.00 97.06 86 ILE A N 1
ATOM 689 C CA . ILE A 1 86 ? -2.672 -4.877 17.762 1.00 97.06 86 ILE A CA 1
ATOM 690 C C . ILE A 1 86 ? -2.843 -3.353 17.831 1.00 97.06 86 ILE A C 1
ATOM 692 O O . ILE A 1 86 ? -2.303 -2.623 17.004 1.00 97.06 86 ILE A O 1
ATOM 696 N N . TRP A 1 87 ? -3.498 -2.838 18.872 1.00 96.12 87 TRP A N 1
ATOM 697 C CA . TRP A 1 87 ? -3.723 -1.400 19.047 1.00 96.12 87 TRP A CA 1
ATOM 698 C C . TRP A 1 87 ? -2.420 -0.627 19.287 1.00 96.12 87 TRP A C 1
ATOM 700 O O . TRP A 1 87 ? -2.249 0.479 18.771 1.00 96.12 87 TRP A O 1
ATOM 710 N N . GLN A 1 88 ? -1.463 -1.214 20.015 1.00 96.19 88 GLN A N 1
ATOM 711 C CA . GLN A 1 88 ? -0.131 -0.625 20.183 1.00 96.19 88 GLN A CA 1
ATOM 712 C C . GLN A 1 88 ? 0.645 -0.607 18.860 1.00 96.19 88 GLN A C 1
ATOM 714 O O . GLN A 1 88 ? 1.308 0.385 18.546 1.00 96.19 88 GLN A O 1
ATOM 719 N N . GLN A 1 89 ? 0.546 -1.679 18.072 1.00 97.38 89 GLN A N 1
ATOM 720 C CA . GLN A 1 89 ? 1.191 -1.767 16.761 1.00 97.38 89 GLN A CA 1
ATOM 721 C C . GLN A 1 89 ? 0.606 -0.739 15.781 1.00 97.38 89 GLN A C 1
ATOM 723 O O . GLN A 1 89 ? 1.364 -0.034 15.111 1.00 97.38 89 GLN A O 1
ATOM 728 N N . LEU A 1 90 ? -0.720 -0.557 15.775 1.00 96.31 90 LEU A N 1
ATOM 729 C CA . LEU A 1 90 ? -1.402 0.483 14.997 1.00 96.31 90 LEU A CA 1
ATOM 730 C C . LEU A 1 90 ? -0.909 1.890 15.354 1.00 96.31 90 LEU A C 1
ATOM 732 O O . LEU A 1 90 ? -0.686 2.709 14.462 1.00 96.31 90 LEU A O 1
ATOM 736 N N . LEU A 1 91 ? -0.661 2.176 16.638 1.00 93.06 91 LEU A N 1
ATOM 737 C CA . LEU A 1 91 ? -0.042 3.446 17.036 1.00 93.06 91 LEU A CA 1
ATOM 738 C C . LEU A 1 91 ? 1.383 3.603 16.502 1.00 93.06 91 LEU A C 1
ATOM 740 O O . LEU A 1 91 ? 1.798 4.730 16.226 1.00 93.06 91 LEU A O 1
ATOM 744 N N . GLY A 1 92 ? 2.129 2.507 16.363 1.00 92.88 92 GLY A N 1
ATOM 745 C CA . GLY A 1 92 ? 3.425 2.499 15.688 1.00 92.88 92 GLY A CA 1
ATOM 746 C C . GLY A 1 92 ? 3.297 2.974 14.242 1.00 92.88 92 GLY A C 1
ATOM 747 O O . GLY A 1 92 ? 3.938 3.953 13.862 1.00 92.88 92 GLY A O 1
ATOM 748 N N . VAL A 1 93 ? 2.391 2.364 13.475 1.00 94.19 93 VAL A N 1
ATOM 749 C CA . VAL A 1 93 ? 2.138 2.743 12.073 1.00 94.19 93 VAL A CA 1
ATOM 750 C C . VAL A 1 93 ? 1.632 4.185 11.960 1.00 94.19 93 VAL A C 1
ATOM 752 O O . VAL A 1 93 ? 2.115 4.942 11.120 1.00 94.19 93 VAL A O 1
ATOM 755 N N . TYR A 1 94 ? 0.729 4.617 12.846 1.00 91.00 94 TYR A N 1
ATOM 756 C CA . TYR A 1 94 ? 0.239 5.999 12.887 1.00 91.00 94 TYR A CA 1
ATOM 757 C C . TYR A 1 94 ? 1.365 7.018 13.106 1.00 91.00 94 TYR A C 1
ATOM 759 O O . TYR A 1 94 ? 1.402 8.063 12.452 1.00 91.00 94 TYR A O 1
ATOM 767 N N . LYS A 1 95 ? 2.303 6.721 14.017 1.00 88.44 95 LYS A N 1
ATOM 768 C CA . LYS A 1 95 ? 3.480 7.568 14.260 1.00 88.44 95 LYS A CA 1
ATOM 769 C C . LYS A 1 95 ? 4.366 7.643 13.021 1.00 88.44 95 LYS A C 1
ATOM 771 O O . LYS A 1 95 ? 4.752 8.747 12.650 1.00 88.44 95 LYS A O 1
ATOM 776 N N . THR A 1 96 ? 4.621 6.514 12.361 1.00 88.38 96 THR A N 1
ATOM 777 C CA . THR A 1 96 ? 5.376 6.473 11.100 1.00 88.38 96 THR A CA 1
ATOM 778 C C . THR A 1 96 ? 4.682 7.288 10.013 1.00 88.38 96 THR A C 1
ATOM 780 O O . THR A 1 96 ? 5.297 8.153 9.410 1.00 88.38 96 THR A O 1
ATOM 783 N N . ARG A 1 97 ? 3.370 7.131 9.810 1.00 87.25 97 ARG A N 1
ATOM 784 C CA . ARG A 1 97 ? 2.621 7.951 8.842 1.00 87.25 97 ARG A CA 1
ATOM 785 C C . ARG A 1 97 ? 2.776 9.450 9.113 1.00 87.25 97 ARG A C 1
ATOM 787 O O . ARG A 1 97 ? 2.922 10.239 8.178 1.00 87.25 97 ARG A O 1
ATOM 794 N N . LYS A 1 98 ? 2.735 9.857 10.384 1.00 84.38 98 LYS A N 1
ATOM 795 C CA . LYS A 1 98 ? 2.858 11.266 10.772 1.00 84.38 98 LYS A CA 1
ATOM 796 C C . LYS A 1 98 ? 4.199 11.889 10.399 1.00 84.38 98 LYS A C 1
ATOM 798 O O . LYS A 1 98 ? 4.214 13.091 10.144 1.00 84.38 98 LYS A O 1
ATOM 803 N N . THR A 1 99 ? 5.287 11.119 10.333 1.00 81.94 99 THR A N 1
ATOM 804 C CA . THR A 1 99 ? 6.584 11.657 9.890 1.00 81.94 99 THR A CA 1
ATOM 805 C C . THR A 1 99 ? 6.574 12.024 8.406 1.00 81.94 99 THR A C 1
ATOM 807 O O . THR A 1 99 ? 7.310 12.917 8.006 1.00 81.94 99 THR A O 1
ATOM 810 N N . PHE A 1 100 ? 5.709 11.397 7.602 1.00 76.94 100 PHE A N 1
ATOM 811 C CA . PHE A 1 100 ? 5.551 11.704 6.177 1.00 76.94 100 PHE A CA 1
ATOM 812 C C . PHE A 1 100 ? 4.538 12.823 5.903 1.00 76.94 100 PHE A C 1
ATOM 814 O O . PHE A 1 100 ? 4.649 13.516 4.898 1.00 76.94 100 PHE A O 1
ATOM 821 N N . ALA A 1 101 ? 3.519 12.964 6.755 1.00 67.62 101 ALA A N 1
ATOM 822 C CA . ALA A 1 101 ? 2.384 13.863 6.526 1.00 67.62 101 ALA A CA 1
ATOM 823 C C . ALA A 1 101 ? 2.565 15.277 7.111 1.00 67.62 101 ALA A C 1
ATOM 825 O O . ALA A 1 101 ? 1.795 16.179 6.783 1.00 67.62 101 ALA A O 1
ATOM 826 N N . HIS A 1 102 ? 3.544 15.480 7.996 1.00 68.12 102 HIS A N 1
ATOM 827 C CA . HIS A 1 102 ? 3.781 16.760 8.662 1.00 68.12 102 HIS A CA 1
ATOM 828 C C . HIS A 1 102 ? 5.196 17.275 8.399 1.00 68.12 102 HIS A C 1
ATOM 830 O O . HIS A 1 102 ? 6.146 16.501 8.331 1.00 68.12 102 HIS A O 1
ATOM 836 N N . VAL A 1 103 ? 5.338 18.600 8.298 1.00 59.16 103 VAL A N 1
ATOM 837 C CA . VAL A 1 103 ? 6.644 19.260 8.184 1.00 59.16 103 VAL A CA 1
ATOM 838 C C . VAL A 1 103 ? 7.410 19.052 9.489 1.00 59.16 103 VAL A C 1
ATOM 840 O O . VAL A 1 103 ? 7.078 19.643 10.517 1.00 59.16 103 VAL A O 1
ATOM 843 N N . VAL A 1 104 ? 8.430 18.199 9.449 1.00 63.50 104 VAL A N 1
ATOM 844 C CA . VAL A 1 104 ? 9.401 18.025 10.535 1.00 63.50 104 VAL A CA 1
ATOM 845 C C . VAL A 1 104 ? 10.676 18.808 10.195 1.00 63.50 104 VAL A C 1
ATOM 847 O O . VAL A 1 104 ? 11.172 18.665 9.079 1.00 63.50 104 VAL A O 1
ATOM 850 N N . PRO A 1 105 ? 11.234 19.614 11.125 1.00 57.31 105 PRO A N 1
ATOM 851 C CA . PRO A 1 105 ? 12.407 20.461 10.864 1.00 57.31 105 PRO A CA 1
ATOM 852 C C . PRO A 1 105 ? 13.649 19.705 10.373 1.00 57.31 105 PRO A C 1
ATOM 854 O O . PRO A 1 105 ? 14.486 20.274 9.682 1.00 57.31 105 PRO A O 1
ATOM 857 N N . ALA A 1 106 ? 13.763 18.423 10.723 1.00 61.19 106 ALA A N 1
ATOM 858 C CA . ALA A 1 106 ? 14.770 17.515 10.204 1.00 61.19 106 ALA A CA 1
ATOM 859 C C . ALA A 1 106 ? 14.149 16.121 10.070 1.00 61.19 106 ALA A C 1
ATOM 861 O O . ALA A 1 106 ? 13.792 15.495 11.069 1.00 61.19 106 ALA A O 1
ATOM 862 N N . ILE A 1 107 ? 14.010 15.638 8.837 1.00 70.19 107 ILE A N 1
ATOM 863 C CA . ILE A 1 107 ? 13.704 14.235 8.552 1.00 70.19 107 ILE A CA 1
ATOM 864 C C . ILE A 1 107 ? 15.011 13.546 8.165 1.00 70.19 107 ILE A C 1
ATOM 866 O O . ILE A 1 107 ? 15.791 14.082 7.377 1.00 70.19 107 ILE A O 1
ATOM 870 N N . SER A 1 108 ? 15.303 12.387 8.757 1.00 69.88 108 SER A N 1
ATOM 871 C CA . SER A 1 108 ? 16.527 11.669 8.406 1.00 69.88 108 SER A CA 1
ATOM 872 C C . SER A 1 108 ? 16.420 11.111 6.987 1.00 69.88 108 SER A C 1
ATOM 874 O O . SER A 1 108 ? 15.348 10.682 6.556 1.00 69.88 108 SER A O 1
ATOM 876 N N . HIS A 1 109 ? 17.549 11.055 6.278 1.00 68.88 109 HIS A N 1
ATOM 877 C CA . HIS A 1 109 ? 17.628 10.437 4.952 1.00 68.88 109 HIS A CA 1
ATOM 878 C C . HIS A 1 109 ? 17.102 8.990 4.964 1.00 68.88 109 HIS A C 1
ATOM 880 O O . HIS A 1 109 ? 16.364 8.585 4.076 1.00 68.88 109 HIS A O 1
ATOM 886 N N . GLN A 1 110 ? 17.374 8.248 6.041 1.00 72.56 110 GLN A N 1
ATOM 887 C CA . GLN A 1 110 ? 16.869 6.888 6.245 1.00 72.56 110 GLN A CA 1
ATOM 888 C C . GLN A 1 110 ? 15.335 6.813 6.357 1.00 72.56 110 GLN A C 1
ATOM 890 O O . GLN A 1 110 ? 14.741 5.832 5.933 1.00 72.56 110 GLN A O 1
ATOM 895 N N . THR A 1 111 ? 14.677 7.854 6.880 1.00 72.44 111 THR A N 1
ATOM 896 C CA . THR A 1 111 ? 13.203 7.929 6.923 1.00 72.44 111 THR A CA 1
ATOM 897 C C . THR A 1 111 ? 12.616 8.246 5.543 1.00 72.44 111 THR A C 1
ATOM 899 O O . THR A 1 111 ? 11.494 7.857 5.236 1.00 72.44 111 THR A O 1
ATOM 902 N N . LEU A 1 112 ? 13.362 8.950 4.685 1.00 73.94 112 LEU A N 1
ATOM 903 C CA . LEU A 1 112 ? 12.974 9.189 3.291 1.00 73.94 112 LEU A CA 1
ATOM 904 C C . LEU A 1 112 ? 13.257 7.979 2.388 1.00 73.94 112 LEU A C 1
ATOM 906 O O . LEU A 1 112 ? 12.587 7.808 1.374 1.00 73.94 112 LEU A O 1
ATOM 910 N N . LEU A 1 113 ? 14.205 7.126 2.762 1.00 81.44 113 LEU A N 1
ATOM 911 C CA . LEU A 1 113 ? 14.545 5.891 2.058 1.00 81.44 113 LEU A CA 1
ATOM 912 C C . LEU A 1 113 ? 14.112 4.660 2.861 1.00 81.44 113 LEU A C 1
ATOM 914 O O . LEU A 1 113 ? 14.887 3.724 3.054 1.00 81.44 113 LEU A O 1
ATOM 918 N N . SER A 1 114 ? 12.876 4.685 3.367 1.00 83.44 114 SER A N 1
ATOM 919 C CA . SER A 1 114 ? 12.300 3.550 4.086 1.00 83.44 114 SER A CA 1
ATOM 920 C C . SER A 1 114 ? 12.374 2.267 3.261 1.00 83.44 114 SER A C 1
ATOM 922 O O . SER A 1 114 ? 12.251 2.261 2.034 1.00 83.44 114 SER A O 1
ATOM 924 N N . SER A 1 115 ? 12.584 1.171 3.973 1.00 90.69 115 SER A N 1
ATOM 925 C CA . SER A 1 115 ? 12.759 -0.154 3.401 1.00 90.69 115 SER A CA 1
ATOM 926 C C . SER A 1 115 ? 11.424 -0.747 2.951 1.00 90.69 115 SER A C 1
ATOM 928 O O . SER A 1 115 ? 10.363 -0.404 3.471 1.00 90.69 115 SER A O 1
ATOM 930 N N . VAL A 1 116 ? 11.472 -1.718 2.037 1.00 94.25 116 VAL A N 1
ATOM 931 C CA . VAL A 1 116 ? 10.286 -2.505 1.658 1.00 94.25 116 VAL A CA 1
ATOM 932 C C . VAL A 1 116 ? 9.638 -3.158 2.886 1.00 94.25 116 VAL A C 1
ATOM 934 O O . VAL A 1 116 ? 8.413 -3.168 3.000 1.00 94.25 116 VAL A O 1
ATOM 937 N N . SER A 1 117 ? 10.447 -3.623 3.845 1.00 95.31 117 SER A N 1
ATOM 938 C CA . SER A 1 117 ? 9.957 -4.225 5.088 1.00 95.31 117 SER A CA 1
ATOM 939 C C . SER A 1 117 ? 9.103 -3.276 5.929 1.00 95.31 117 SER A C 1
ATOM 941 O O . SER A 1 117 ? 8.2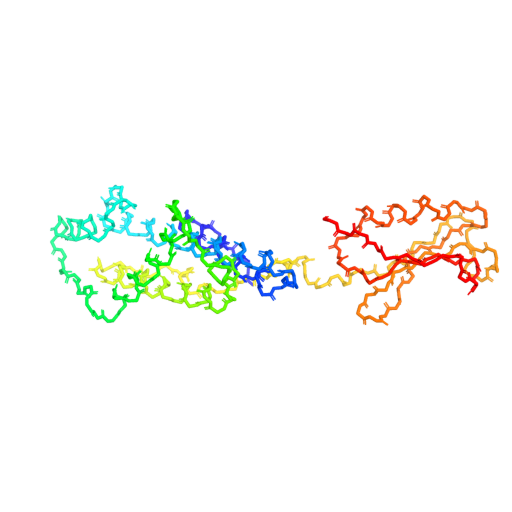08 -3.738 6.635 1.00 95.31 117 SER A O 1
ATOM 943 N N . ASP A 1 118 ? 9.310 -1.958 5.831 1.00 94.38 118 ASP A N 1
ATOM 944 C CA . ASP A 1 118 ? 8.469 -0.986 6.535 1.00 94.38 118 ASP A CA 1
ATOM 945 C C . ASP A 1 118 ? 7.039 -0.982 5.972 1.00 94.38 118 ASP A C 1
ATOM 947 O O . ASP A 1 118 ? 6.070 -0.971 6.737 1.00 94.38 118 ASP A O 1
ATOM 951 N N . ALA A 1 119 ? 6.893 -1.055 4.642 1.00 96.12 119 ALA A N 1
ATOM 952 C CA . ALA A 1 119 ? 5.589 -1.176 3.988 1.00 96.12 119 ALA A CA 1
ATOM 953 C C . ALA A 1 119 ? 4.927 -2.529 4.283 1.00 96.12 119 ALA A C 1
ATOM 955 O O . ALA A 1 119 ? 3.731 -2.578 4.570 1.00 96.12 119 ALA A O 1
ATOM 956 N N . GLU A 1 120 ? 5.690 -3.624 4.247 1.00 96.88 120 GLU A N 1
ATOM 957 C CA . GLU A 1 120 ? 5.186 -4.970 4.554 1.00 96.88 120 GLU A CA 1
ATOM 958 C C . GLU A 1 120 ? 4.664 -5.071 5.987 1.00 96.88 120 GLU A C 1
ATOM 960 O O . GLU A 1 120 ? 3.546 -5.540 6.209 1.00 96.88 120 GLU A O 1
ATOM 965 N N . ASN A 1 121 ? 5.437 -4.567 6.952 1.00 97.00 121 ASN A N 1
ATOM 966 C CA . ASN A 1 121 ? 5.032 -4.530 8.349 1.00 97.00 121 ASN A CA 1
ATOM 967 C C . ASN A 1 121 ? 3.784 -3.659 8.545 1.00 97.00 121 ASN A C 1
ATOM 969 O O . ASN A 1 121 ? 2.840 -4.081 9.210 1.00 97.00 121 ASN A O 1
ATOM 973 N N . ALA A 1 122 ? 3.734 -2.471 7.932 1.00 97.19 122 ALA A N 1
ATOM 974 C CA . ALA A 1 122 ? 2.563 -1.602 8.023 1.00 97.19 122 ALA A CA 1
ATOM 975 C C . ALA A 1 122 ? 1.303 -2.259 7.441 1.00 97.19 122 ALA A C 1
ATOM 977 O O . ALA A 1 122 ? 0.257 -2.220 8.084 1.00 97.19 122 ALA A O 1
ATOM 978 N N . ILE A 1 123 ? 1.396 -2.900 6.271 1.00 97.94 123 ILE A N 1
ATOM 979 C CA . ILE A 1 123 ? 0.277 -3.630 5.655 1.00 97.94 123 ILE A CA 1
ATOM 980 C C . ILE A 1 123 ? -0.167 -4.796 6.540 1.00 97.94 123 ILE A C 1
ATOM 982 O O . ILE A 1 123 ? -1.365 -4.968 6.750 1.00 97.94 123 ILE A O 1
ATOM 986 N N . SER A 1 124 ? 0.766 -5.569 7.101 1.00 97.88 124 SER A N 1
ATOM 987 C CA . SER A 1 124 ? 0.423 -6.664 8.015 1.00 97.88 124 SER A CA 1
ATOM 988 C C . SER A 1 124 ? -0.330 -6.153 9.245 1.00 97.88 124 SER A C 1
ATOM 990 O O . SER A 1 124 ? -1.424 -6.627 9.540 1.00 97.88 124 SER A O 1
ATOM 992 N N . VAL A 1 125 ? 0.212 -5.137 9.921 1.00 98.31 125 VAL A N 1
ATOM 993 C CA . VAL A 1 125 ? -0.401 -4.542 11.117 1.00 98.31 125 VAL A CA 1
ATOM 994 C C . VAL A 1 125 ? -1.760 -3.924 10.798 1.00 98.31 125 VAL A C 1
ATOM 996 O O . VAL A 1 125 ? -2.705 -4.079 11.563 1.00 98.31 125 VAL A O 1
ATOM 999 N N . LEU A 1 126 ? -1.898 -3.222 9.673 1.00 98.19 126 LEU A N 1
ATOM 1000 C CA . LEU A 1 126 ? -3.166 -2.585 9.314 1.00 98.19 126 LEU A CA 1
ATOM 1001 C C . LEU A 1 126 ? -4.225 -3.600 8.892 1.00 98.19 126 LEU A C 1
ATOM 1003 O O . LEU A 1 126 ? -5.394 -3.399 9.207 1.00 98.19 126 LEU A O 1
ATOM 1007 N N . ARG A 1 127 ? -3.835 -4.714 8.265 1.00 98.12 127 ARG A N 1
ATOM 1008 C CA . ARG A 1 127 ? -4.741 -5.834 7.989 1.00 98.12 127 ARG A CA 1
ATOM 1009 C C . ARG A 1 127 ? -5.305 -6.407 9.282 1.00 98.12 127 ARG A C 1
ATOM 1011 O O . ARG A 1 127 ? -6.516 -6.576 9.406 1.00 98.12 127 ARG A O 1
ATOM 1018 N N . ASP A 1 128 ? -4.435 -6.683 10.246 1.00 98.12 128 ASP A N 1
ATOM 1019 C CA . ASP A 1 128 ? -4.850 -7.213 11.543 1.00 98.12 128 ASP A CA 1
ATOM 1020 C C . ASP A 1 128 ? -5.663 -6.177 12.333 1.00 98.12 128 ASP A C 1
ATOM 1022 O O . ASP A 1 128 ? -6.623 -6.529 13.015 1.00 98.12 128 ASP A O 1
ATOM 1026 N N . GLY A 1 129 ? -5.360 -4.887 12.171 1.00 97.88 129 GLY A N 1
ATOM 1027 C CA . GLY A 1 129 ? -6.158 -3.787 12.706 1.00 97.88 129 GLY A CA 1
ATOM 1028 C C . GLY A 1 129 ? -7.563 -3.708 12.112 1.00 97.88 129 GLY A C 1
ATOM 1029 O O . GLY A 1 129 ? -8.525 -3.537 12.856 1.00 97.88 129 GLY A O 1
ATOM 1030 N N . ILE A 1 130 ? -7.701 -3.876 10.792 1.00 98.12 130 ILE A N 1
ATOM 1031 C CA . ILE A 1 130 ? -9.001 -3.960 10.108 1.00 98.12 130 ILE A CA 1
ATOM 1032 C C . ILE A 1 130 ? -9.829 -5.105 10.699 1.00 98.12 130 ILE A C 1
ATOM 1034 O O . ILE A 1 130 ? -10.978 -4.889 11.081 1.00 98.12 130 ILE A O 1
ATOM 1038 N N . LYS A 1 131 ? -9.236 -6.298 10.840 1.00 98.25 131 LYS A N 1
ATOM 1039 C CA . LYS A 1 131 ? -9.901 -7.454 11.466 1.00 98.25 131 LYS A CA 1
ATOM 1040 C C . LYS A 1 131 ? -10.323 -7.150 12.900 1.00 98.25 131 LYS A C 1
ATOM 1042 O O . LYS A 1 131 ? -11.479 -7.356 13.240 1.00 98.25 131 LYS A O 1
ATOM 1047 N N . ALA A 1 132 ? -9.427 -6.576 13.703 1.00 97.75 132 ALA A N 1
ATOM 1048 C CA . ALA A 1 132 ? -9.697 -6.254 15.101 1.00 97.75 132 ALA A CA 1
ATOM 1049 C C . ALA A 1 132 ? -10.832 -5.232 15.282 1.00 97.75 132 ALA A C 1
ATOM 1051 O O . ALA A 1 132 ? -11.605 -5.344 16.230 1.00 97.75 132 ALA A O 1
ATOM 1052 N N . VAL A 1 133 ? -10.953 -4.243 14.389 1.00 97.50 133 VAL A N 1
ATOM 1053 C CA . VAL A 1 133 ? -12.061 -3.271 14.410 1.00 97.50 133 VAL A CA 1
ATOM 1054 C C . VAL A 1 133 ? -13.387 -3.931 14.037 1.00 97.50 133 VAL A C 1
ATOM 1056 O O . VAL A 1 133 ? -14.400 -3.667 14.682 1.00 97.50 133 VAL A O 1
ATOM 1059 N N . LEU A 1 134 ? -13.384 -4.805 13.029 1.00 97.19 134 LEU A N 1
ATOM 1060 C CA . LEU A 1 134 ? -14.575 -5.558 12.636 1.00 97.19 134 LEU A CA 1
ATOM 1061 C C . LEU A 1 134 ? -15.014 -6.519 13.747 1.00 97.19 134 LEU A C 1
ATOM 1063 O O . LEU A 1 134 ? -16.191 -6.534 14.096 1.00 97.19 134 LEU A O 1
ATOM 1067 N N . ASP A 1 135 ? -14.070 -7.236 14.362 1.00 97.50 135 ASP A N 1
ATOM 1068 C CA . ASP A 1 135 ? -14.320 -8.118 15.507 1.00 97.50 135 ASP A CA 1
ATOM 1069 C C . ASP A 1 135 ? -14.896 -7.347 16.698 1.00 97.50 135 ASP A C 1
ATOM 1071 O O . ASP A 1 135 ? -15.854 -7.799 17.324 1.00 97.50 135 ASP A O 1
ATOM 1075 N N . LEU A 1 136 ? -14.352 -6.159 16.986 1.00 96.62 136 LEU A N 1
ATOM 1076 C CA . LEU A 1 136 ? -14.826 -5.294 18.065 1.00 96.62 136 LEU A CA 1
ATOM 1077 C C . LEU A 1 136 ? -16.303 -4.911 17.896 1.00 96.62 136 LEU A C 1
ATOM 1079 O O . LEU A 1 136 ? -17.033 -4.864 18.884 1.00 96.62 136 LEU A O 1
ATOM 1083 N N . ALA A 1 137 ? -16.734 -4.645 16.663 1.00 95.88 137 ALA A N 1
ATOM 1084 C CA . ALA A 1 137 ? -18.114 -4.293 16.334 1.00 95.88 137 ALA A CA 1
ATOM 1085 C C . ALA A 1 137 ? -19.003 -5.511 16.007 1.00 95.88 137 ALA A C 1
ATOM 1087 O O . ALA A 1 137 ? -20.182 -5.347 15.699 1.00 95.88 137 ALA A O 1
ATOM 1088 N N . GLY A 1 138 ? -18.462 -6.735 16.045 1.00 95.75 138 GLY A N 1
ATOM 1089 C CA . GLY A 1 138 ? -19.190 -7.955 15.684 1.00 95.75 138 GLY A CA 1
ATOM 1090 C C . GLY A 1 138 ? -19.547 -8.060 14.194 1.00 95.75 138 GLY A C 1
ATOM 1091 O O . GLY A 1 138 ? -20.509 -8.742 13.838 1.00 95.75 138 GLY A O 1
ATOM 1092 N N . HIS A 1 139 ? -18.807 -7.381 13.317 1.00 95.56 139 HIS A N 1
ATOM 1093 C CA . HIS A 1 139 ? -19.008 -7.423 11.871 1.00 95.56 139 HIS A CA 1
ATOM 1094 C C . HIS A 1 139 ? -18.225 -8.578 11.222 1.00 95.56 139 HIS A C 1
ATOM 1096 O O . HIS A 1 139 ? -17.099 -8.874 11.628 1.00 95.56 139 HIS A O 1
ATOM 1102 N N . PRO A 1 140 ? -18.771 -9.222 10.173 1.00 94.94 140 PRO A N 1
ATOM 1103 C CA . PRO A 1 140 ? -18.038 -10.239 9.431 1.00 94.94 140 PRO A CA 1
ATOM 1104 C C . PRO A 1 140 ? -16.843 -9.628 8.692 1.00 94.94 140 PRO A C 1
ATOM 1106 O O . PRO A 1 140 ? -16.892 -8.490 8.221 1.00 94.94 140 PRO A O 1
ATOM 1109 N N . HIS A 1 141 ? -15.775 -10.410 8.533 1.00 93.44 141 HIS A N 1
ATOM 1110 C CA . HIS A 1 141 ? -14.609 -9.975 7.765 1.00 93.44 141 HIS A CA 1
ATOM 1111 C C . HIS A 1 141 ? -14.917 -10.045 6.268 1.00 93.44 141 HIS A C 1
ATOM 1113 O O . HIS A 1 141 ? -15.247 -11.128 5.774 1.00 93.44 141 HIS A O 1
ATOM 1119 N N . PRO A 1 142 ? -14.782 -8.942 5.512 1.00 88.38 142 PRO A N 1
ATOM 1120 C CA . PRO A 1 142 ? -14.916 -9.022 4.073 1.00 88.38 142 PRO A CA 1
ATOM 1121 C C . PRO A 1 142 ? -13.753 -9.827 3.482 1.00 88.38 142 PRO A C 1
ATOM 1123 O O . PRO A 1 142 ? -12.617 -9.766 3.958 1.00 88.38 142 PRO A O 1
ATOM 1126 N N . VAL A 1 143 ? -14.039 -10.586 2.420 1.00 87.12 143 VAL A N 1
ATOM 1127 C CA . VAL A 1 143 ? -13.088 -11.534 1.803 1.00 87.12 143 VAL A CA 1
ATOM 1128 C C . VAL A 1 143 ? -11.772 -10.853 1.422 1.00 87.12 143 VAL A C 1
ATOM 1130 O O . VAL A 1 143 ? -10.697 -11.432 1.593 1.00 87.12 143 VAL A O 1
ATOM 1133 N N . TRP A 1 144 ? -11.851 -9.604 0.961 1.00 88.00 144 TRP A N 1
ATOM 1134 C CA . TRP A 1 144 ? -10.705 -8.836 0.496 1.00 88.00 144 TRP A CA 1
ATOM 1135 C C . TRP A 1 144 ? -9.680 -8.493 1.582 1.00 88.00 144 TRP A C 1
ATOM 1137 O O . TRP A 1 144 ? -8.538 -8.200 1.247 1.00 88.00 144 TRP A O 1
ATOM 1147 N N . VAL A 1 145 ? -10.019 -8.564 2.875 1.00 90.88 145 VAL A N 1
ATOM 1148 C CA . VAL A 1 145 ? -9.062 -8.268 3.964 1.00 90.88 145 VAL A CA 1
ATOM 1149 C C . VAL A 1 145 ? -7.864 -9.217 3.926 1.00 90.88 145 VAL A C 1
ATOM 1151 O O . VAL A 1 145 ? -6.744 -8.848 4.280 1.00 90.88 145 VAL A O 1
ATOM 1154 N N . ASN A 1 146 ? -8.086 -10.446 3.462 1.00 89.12 146 ASN A N 1
ATOM 1155 C CA . ASN A 1 146 ? -7.029 -11.436 3.285 1.00 89.12 146 ASN A CA 1
ATOM 1156 C C . ASN A 1 146 ? -6.358 -11.356 1.907 1.00 89.12 146 ASN A C 1
AT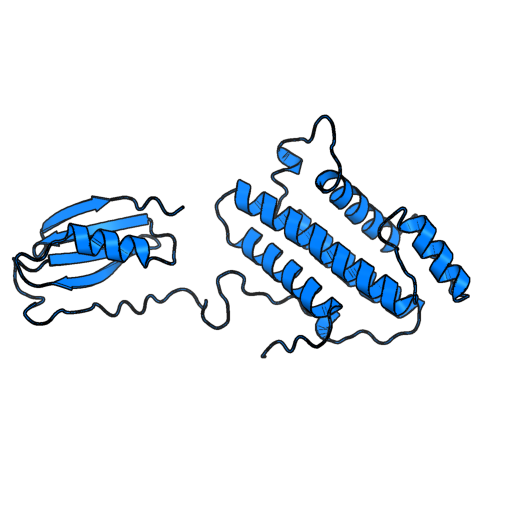OM 1158 O O . ASN A 1 146 ? -5.453 -12.144 1.640 1.00 89.12 146 ASN A O 1
ATOM 1162 N N . ASP A 1 147 ? -6.770 -10.428 1.038 1.00 87.75 147 ASP A N 1
ATOM 1163 C CA . ASP A 1 147 ? -6.042 -10.168 -0.194 1.00 87.75 147 ASP A CA 1
ATOM 1164 C C . ASP A 1 147 ? -4.683 -9.544 0.140 1.00 87.75 147 ASP A C 1
ATOM 1166 O O . ASP A 1 147 ? -4.549 -8.560 0.882 1.00 87.75 147 ASP A O 1
ATOM 1170 N N . ASP A 1 148 ? -3.658 -10.179 -0.405 1.00 89.56 148 ASP A N 1
ATOM 1171 C CA . ASP A 1 148 ? -2.269 -9.755 -0.333 1.00 89.56 148 ASP A CA 1
ATOM 1172 C C . ASP A 1 148 ? -1.600 -9.809 -1.706 1.00 89.56 148 ASP A C 1
ATOM 1174 O O . ASP A 1 148 ? -0.413 -9.519 -1.843 1.00 89.56 148 ASP A O 1
ATOM 1178 N N . ASN A 1 149 ? -2.349 -10.188 -2.740 1.00 81.62 149 ASN A N 1
ATOM 1179 C CA . ASN A 1 149 ? -1.793 -10.367 -4.062 1.00 81.62 149 ASN A CA 1
ATOM 1180 C C . ASN A 1 149 ? -1.795 -9.024 -4.765 1.00 81.62 149 ASN A C 1
ATOM 1182 O O . ASN A 1 149 ? -2.854 -8.478 -5.017 1.00 81.62 149 ASN A O 1
ATOM 1186 N N . ASP A 1 150 ? -0.648 -8.522 -5.181 1.00 83.88 150 ASP A N 1
ATOM 1187 C CA . ASP A 1 150 ? -0.572 -7.583 -6.292 1.00 83.88 150 ASP A CA 1
ATOM 1188 C C . ASP A 1 150 ? 0.614 -7.986 -7.152 1.00 83.88 150 ASP A C 1
ATOM 1190 O O . ASP A 1 150 ? 1.513 -8.680 -6.682 1.00 83.88 150 ASP A O 1
ATOM 1194 N N . ARG A 1 151 ? 0.579 -7.632 -8.432 1.00 77.75 151 ARG A N 1
ATOM 1195 C CA . ARG A 1 151 ? 1.671 -7.975 -9.342 1.00 77.75 151 ARG A CA 1
ATOM 1196 C C . ARG A 1 151 ? 2.536 -6.764 -9.678 1.00 77.75 151 ARG A C 1
ATOM 1198 O O . ARG A 1 151 ? 3.519 -6.931 -10.390 1.00 77.75 151 ARG A O 1
ATOM 1205 N N . GLY A 1 152 ? 2.209 -5.571 -9.180 1.00 81.25 152 GLY A N 1
ATOM 1206 C CA . GLY A 1 152 ? 2.949 -4.349 -9.475 1.00 81.25 152 GLY A CA 1
ATOM 1207 C C . GLY A 1 152 ? 2.947 -4.073 -10.974 1.00 81.25 152 GLY A C 1
ATOM 1208 O O . GLY A 1 152 ? 1.925 -4.245 -11.647 1.00 81.25 152 GLY A O 1
ATOM 1209 N N . TRP A 1 153 ? 4.117 -3.745 -11.518 1.00 71.19 153 TRP A N 1
ATOM 1210 C CA . TRP A 1 153 ? 4.325 -3.608 -12.960 1.00 71.19 153 TRP A CA 1
ATOM 1211 C C . TRP A 1 153 ? 4.011 -4.904 -13.721 1.00 71.19 153 TRP A C 1
ATOM 1213 O O . TRP A 1 153 ? 3.674 -4.877 -14.905 1.00 71.19 153 TRP A O 1
ATOM 1223 N N . TYR A 1 154 ? 4.044 -6.049 -13.031 1.00 64.06 154 TYR A N 1
ATOM 1224 C CA . TYR A 1 154 ? 3.914 -7.373 -13.617 1.00 64.06 154 TYR A CA 1
ATOM 1225 C C . TYR A 1 154 ? 2.477 -7.947 -13.685 1.00 64.06 154 TYR A C 1
ATOM 1227 O O . TYR A 1 154 ? 2.294 -9.161 -13.597 1.00 64.06 154 TYR A O 1
ATOM 1235 N N . GLY A 1 155 ? 1.442 -7.103 -13.842 1.00 55.03 155 GLY A N 1
ATOM 1236 C CA . GLY A 1 155 ? -0.005 -7.432 -13.908 1.00 55.03 155 GLY A CA 1
ATOM 1237 C C . GLY A 1 155 ? -0.460 -8.629 -14.785 1.00 55.03 155 GLY A C 1
ATOM 1238 O O . GLY A 1 155 ? 0.336 -9.380 -15.333 1.00 55.03 155 GLY A O 1
ATOM 1239 N N . PRO A 1 156 ? -1.771 -8.856 -15.005 1.00 44.69 156 PRO A N 1
ATOM 1240 C CA . PRO A 1 156 ? -2.257 -9.919 -15.907 1.00 44.69 156 PRO A CA 1
ATOM 1241 C C . PRO A 1 156 ? -1.673 -9.848 -17.330 1.00 44.69 156 PRO A C 1
ATOM 1243 O O . PRO A 1 156 ? -1.590 -10.867 -18.007 1.00 44.69 156 PRO A O 1
ATOM 1246 N N . ARG A 1 157 ? -1.237 -8.650 -17.745 1.00 43.72 157 ARG A N 1
ATOM 1247 C CA . ARG A 1 157 ? -0.439 -8.379 -18.953 1.00 43.72 157 ARG A CA 1
ATOM 1248 C C . ARG A 1 157 ? 1.042 -8.084 -18.680 1.00 43.72 157 ARG A C 1
ATOM 1250 O O . ARG A 1 157 ? 1.804 -7.943 -19.621 1.00 43.72 157 ARG A O 1
ATOM 1257 N N . GLY A 1 158 ? 1.422 -7.960 -17.415 1.00 37.62 158 GLY A N 1
ATOM 1258 C CA . GLY A 1 158 ? 2.789 -7.723 -16.965 1.00 37.62 158 GLY A CA 1
ATOM 1259 C C . GLY A 1 158 ? 3.494 -9.001 -16.507 1.00 37.62 158 GLY A C 1
ATOM 1260 O O . GLY A 1 158 ? 4.583 -8.933 -15.956 1.00 37.62 158 GLY A O 1
ATOM 1261 N N . GLY A 1 159 ? 2.944 -10.190 -16.781 1.00 32.78 159 GLY A N 1
ATOM 1262 C CA . GLY A 1 159 ? 3.816 -11.353 -16.939 1.00 32.78 159 GLY A CA 1
ATOM 1263 C C . GLY A 1 159 ? 4.953 -10.904 -17.843 1.00 32.78 159 GLY A C 1
ATOM 1264 O O . GLY A 1 159 ? 4.655 -10.349 -18.899 1.00 32.78 159 GLY A O 1
ATOM 1265 N N . GLY A 1 160 ? 6.182 -10.977 -17.313 1.00 35.56 160 GLY A N 1
ATOM 1266 C CA . GLY A 1 160 ? 7.320 -10.216 -17.801 1.00 35.56 160 GLY A CA 1
ATOM 1267 C C . GLY A 1 160 ? 7.295 -10.135 -19.304 1.00 35.56 160 GLY A C 1
ATOM 1268 O O . GLY A 1 160 ? 6.989 -11.141 -19.940 1.00 35.56 160 GLY A O 1
ATOM 1269 N N . GLY A 1 161 ? 7.576 -8.955 -19.845 1.00 36.41 161 GLY A N 1
ATOM 1270 C CA . GLY A 1 161 ? 7.803 -8.839 -21.261 1.00 36.41 161 GLY A CA 1
ATOM 1271 C C . GLY A 1 161 ? 8.864 -9.873 -21.679 1.00 36.41 161 GLY A C 1
ATOM 1272 O O . GLY A 1 161 ? 10.031 -9.545 -21.819 1.00 36.41 161 GLY A O 1
ATOM 1273 N N . LEU A 1 162 ? 8.440 -11.080 -22.058 1.00 37.88 162 LEU A N 1
ATOM 1274 C CA . LEU A 1 162 ? 8.231 -11.326 -23.460 1.00 37.88 162 LEU A CA 1
ATOM 1275 C C . LEU A 1 162 ? 7.700 -10.007 -24.044 1.00 37.88 162 LEU A C 1
ATOM 1277 O O . LEU A 1 162 ? 6.519 -9.835 -24.321 1.00 37.88 162 LEU A O 1
ATOM 1281 N N . VAL A 1 163 ? 8.631 -9.079 -24.299 1.00 43.88 163 VAL A N 1
ATOM 1282 C CA . VAL A 1 163 ? 8.841 -8.739 -25.684 1.00 43.88 163 VAL A CA 1
ATOM 1283 C C . VAL A 1 163 ? 8.790 -10.106 -26.342 1.00 43.88 163 VAL A C 1
ATOM 1285 O O . VAL A 1 163 ? 9.721 -10.906 -26.236 1.00 43.88 163 VAL A O 1
ATOM 1288 N N . ALA A 1 164 ? 7.604 -10.486 -26.824 1.00 40.91 164 ALA A N 1
ATOM 1289 C CA . ALA A 1 164 ? 7.577 -11.379 -27.942 1.00 40.91 164 ALA A CA 1
ATOM 1290 C C . ALA A 1 164 ? 8.533 -10.644 -28.865 1.00 40.91 164 ALA A C 1
ATOM 1292 O O . ALA A 1 164 ? 8.211 -9.544 -29.314 1.00 40.91 164 ALA A O 1
ATOM 1293 N N . SER A 1 165 ? 9.775 -11.122 -28.940 1.00 50.66 165 SER A N 1
ATOM 1294 C CA . SER A 1 165 ? 10.794 -10.623 -29.843 1.00 50.66 165 SER A CA 1
ATOM 1295 C C . SER A 1 165 ? 10.315 -11.069 -31.213 1.00 50.66 165 SER A C 1
ATOM 1297 O O . SER A 1 165 ? 10.868 -11.965 -31.836 1.00 50.66 165 SER A O 1
ATOM 1299 N N . LEU A 1 166 ? 9.152 -10.534 -31.585 1.00 55.56 166 LEU A N 1
ATOM 1300 C CA . LEU A 1 166 ? 8.631 -10.444 -32.912 1.00 55.56 166 LEU A CA 1
ATOM 1301 C C . LEU A 1 166 ? 9.597 -9.471 -33.537 1.00 55.56 166 LEU A C 1
ATOM 1303 O O . LEU A 1 166 ? 9.485 -8.259 -33.378 1.00 55.56 166 LEU A O 1
ATOM 1307 N N . THR A 1 167 ? 10.626 -10.046 -34.132 1.00 70.94 167 THR A N 1
ATOM 1308 C CA . THR A 1 167 ? 11.493 -9.317 -35.022 1.00 70.94 167 THR A CA 1
ATOM 1309 C C . THR A 1 167 ? 10.612 -8.834 -36.166 1.00 70.94 167 THR A C 1
ATOM 1311 O O . THR A 1 167 ? 10.059 -9.636 -36.921 1.00 70.94 167 THR A O 1
ATOM 1314 N N . ALA A 1 168 ? 10.393 -7.525 -36.238 1.00 76.31 168 ALA A N 1
ATOM 1315 C CA . ALA A 1 168 ? 9.685 -6.925 -37.352 1.00 76.31 168 ALA A CA 1
ATOM 1316 C C . ALA A 1 168 ? 10.629 -6.912 -38.557 1.00 76.31 168 ALA A C 1
ATOM 1318 O O . ALA A 1 168 ? 11.646 -6.222 -38.543 1.00 76.31 168 ALA A O 1
ATOM 1319 N N . VAL A 1 169 ? 10.306 -7.691 -39.588 1.00 82.38 169 VAL A N 1
ATOM 1320 C CA . VAL A 1 169 ? 11.040 -7.686 -40.858 1.00 82.38 169 VAL A CA 1
ATOM 1321 C C . VAL A 1 169 ? 10.291 -6.781 -41.825 1.00 82.38 169 VAL A C 1
ATOM 1323 O O . VAL A 1 169 ? 9.158 -7.069 -42.216 1.00 82.38 169 VAL A O 1
ATOM 1326 N N . HIS A 1 170 ? 10.899 -5.652 -42.173 1.00 79.81 170 HIS A N 1
ATOM 1327 C CA . HIS A 1 170 ? 10.277 -4.665 -43.047 1.00 79.81 170 HIS A CA 1
ATOM 1328 C C . HIS A 1 170 ? 10.282 -5.145 -44.500 1.00 79.81 170 HIS A C 1
ATOM 1330 O O . HIS A 1 170 ? 11.165 -5.883 -44.938 1.00 79.81 170 HIS A O 1
ATOM 1336 N N . ALA A 1 171 ? 9.290 -4.708 -45.277 1.00 74.12 171 ALA A N 1
ATOM 1337 C CA . ALA A 1 171 ? 9.222 -5.032 -46.697 1.00 74.12 171 ALA A CA 1
ATOM 1338 C C . ALA A 1 171 ? 10.506 -4.577 -47.418 1.00 74.12 171 ALA A C 1
ATOM 1340 O O . ALA A 1 171 ? 10.908 -3.420 -47.310 1.00 74.12 171 ALA A O 1
ATOM 1341 N N . GLY A 1 172 ? 11.134 -5.495 -48.156 1.00 76.88 172 GLY A N 1
ATOM 1342 C CA . GLY A 1 172 ? 12.406 -5.251 -48.843 1.00 76.88 172 GLY A CA 1
ATOM 1343 C C . GLY A 1 172 ? 13.656 -5.536 -48.005 1.00 76.88 172 GLY A C 1
ATOM 1344 O O . GLY A 1 172 ? 14.756 -5.363 -48.520 1.00 76.88 172 GLY A O 1
ATOM 1345 N N . ALA A 1 173 ? 13.512 -5.978 -46.753 1.00 82.81 173 ALA A N 1
ATOM 1346 C CA . ALA A 1 173 ? 14.622 -6.497 -45.967 1.00 82.81 173 ALA A CA 1
ATOM 1347 C C . ALA A 1 173 ? 14.806 -8.005 -46.212 1.00 82.81 173 ALA A C 1
ATOM 1349 O O . ALA A 1 173 ? 13.843 -8.771 -46.151 1.00 82.81 173 ALA A O 1
ATOM 1350 N N . ASP A 1 174 ? 16.046 -8.423 -46.460 1.00 84.75 174 ASP A N 1
ATOM 1351 C CA . ASP A 1 174 ? 16.476 -9.821 -46.385 1.00 84.75 174 ASP A CA 1
ATOM 1352 C C . ASP A 1 174 ? 17.379 -9.959 -45.161 1.00 84.75 174 ASP A C 1
ATOM 1354 O O . ASP A 1 174 ? 18.373 -9.247 -45.019 1.00 84.75 174 ASP A O 1
ATOM 1358 N N . GLU A 1 175 ? 17.030 -10.870 -44.257 1.00 81.81 175 GLU A N 1
ATOM 1359 C CA . GLU A 1 175 ? 17.810 -11.108 -43.046 1.00 81.81 175 GLU A CA 1
ATOM 1360 C C . GLU A 1 175 ? 19.232 -11.584 -43.350 1.00 81.81 175 GLU A C 1
ATOM 1362 O O . GLU A 1 175 ? 20.098 -11.452 -42.491 1.00 81.81 175 GLU A O 1
ATOM 1367 N N . ASN A 1 176 ? 19.491 -12.125 -44.541 1.00 85.06 176 ASN A N 1
ATOM 1368 C CA . ASN A 1 176 ? 20.803 -12.630 -44.944 1.00 85.06 176 ASN A CA 1
ATOM 1369 C C . ASN A 1 176 ? 21.651 -11.597 -45.700 1.00 85.06 176 ASN A C 1
ATOM 1371 O O . ASN A 1 176 ? 22.813 -11.882 -45.990 1.00 85.06 176 ASN A O 1
ATOM 1375 N N . ASP A 1 177 ? 21.101 -10.421 -46.009 1.00 87.62 177 ASP A N 1
ATOM 1376 C CA . ASP A 1 177 ? 21.830 -9.333 -46.664 1.00 87.62 177 ASP A CA 1
ATOM 1377 C C . ASP A 1 177 ? 22.851 -8.711 -45.690 1.00 87.62 177 ASP A C 1
ATOM 1379 O O . ASP A 1 177 ? 22.559 -8.457 -44.516 1.00 87.62 177 ASP A O 1
ATOM 1383 N N . ASP A 1 178 ? 24.076 -8.476 -46.165 1.00 89.88 178 ASP A N 1
ATOM 1384 C CA . ASP A 1 178 ? 25.158 -7.897 -45.367 1.00 89.88 178 ASP A CA 1
ATOM 1385 C C . ASP A 1 178 ? 25.010 -6.378 -45.160 1.00 89.88 178 ASP A C 1
ATOM 1387 O O . ASP A 1 178 ? 25.648 -5.812 -44.270 1.00 89.88 178 ASP A O 1
ATOM 1391 N N . GLN A 1 179 ? 24.121 -5.724 -45.913 1.00 91.12 179 GLN A N 1
ATOM 1392 C CA . GLN A 1 179 ? 23.800 -4.304 -45.786 1.00 91.12 179 GLN A CA 1
ATOM 1393 C C . GLN A 1 179 ? 22.512 -4.031 -44.999 1.00 91.12 179 GLN A C 1
ATOM 1395 O O . GLN A 1 179 ? 22.167 -2.863 -44.790 1.00 91.12 179 GLN A O 1
ATOM 1400 N N . VAL A 1 180 ? 21.795 -5.068 -44.556 1.00 93.81 180 VAL A N 1
ATOM 1401 C CA . VAL A 1 180 ? 20.542 -4.911 -43.804 1.00 93.81 180 VAL A CA 1
ATOM 1402 C C . VAL A 1 180 ? 20.786 -4.194 -42.476 1.00 93.81 180 VAL A C 1
ATOM 1404 O O . VAL A 1 180 ? 21.805 -4.416 -41.820 1.00 93.81 180 VAL A O 1
ATOM 1407 N N . ILE A 1 181 ? 19.856 -3.345 -42.052 1.00 94.25 181 ILE A N 1
ATOM 1408 C CA . ILE A 1 181 ? 19.933 -2.685 -40.748 1.00 94.25 181 ILE A CA 1
ATOM 1409 C C . ILE A 1 181 ? 19.216 -3.551 -39.717 1.00 94.25 181 ILE A C 1
ATOM 1411 O O . ILE A 1 181 ? 18.046 -3.877 -39.897 1.00 94.25 181 ILE A O 1
ATOM 1415 N N . ARG A 1 182 ? 19.897 -3.917 -38.627 1.00 93.56 182 ARG A N 1
ATOM 1416 C CA . ARG A 1 182 ? 19.290 -4.669 -37.515 1.00 93.56 182 ARG A CA 1
ATOM 1417 C C . ARG A 1 182 ? 19.299 -3.830 -36.255 1.00 93.56 182 ARG A C 1
ATOM 1419 O O . ARG A 1 182 ? 20.347 -3.305 -35.891 1.00 93.56 182 ARG A O 1
ATOM 1426 N N . ILE A 1 183 ? 18.165 -3.751 -35.575 1.00 93.06 183 ILE A N 1
ATOM 1427 C CA . ILE A 1 183 ? 18.040 -3.086 -34.280 1.00 93.06 183 ILE A CA 1
ATOM 1428 C C . ILE A 1 183 ? 17.820 -4.142 -33.204 1.00 93.06 183 ILE A C 1
ATOM 1430 O O . ILE A 1 183 ? 16.991 -5.045 -33.354 1.00 93.06 183 ILE A O 1
ATOM 1434 N N . ALA A 1 184 ? 18.575 -4.029 -32.117 1.00 91.38 184 ALA A N 1
ATOM 1435 C CA . ALA A 1 184 ? 18.500 -4.935 -30.987 1.00 91.38 184 ALA A CA 1
ATOM 1436 C C . ALA A 1 184 ? 18.542 -4.181 -29.657 1.00 91.38 184 ALA A C 1
ATOM 1438 O O . ALA A 1 184 ? 19.054 -3.065 -29.564 1.00 91.38 184 ALA A O 1
ATOM 1439 N N . TYR A 1 185 ? 18.050 -4.826 -28.606 1.00 89.19 185 TYR A N 1
ATOM 1440 C CA . TYR A 1 185 ? 18.223 -4.376 -27.228 1.00 89.19 185 TYR A CA 1
ATOM 1441 C C . TYR A 1 185 ? 18.782 -5.505 -26.359 1.00 89.19 185 TYR A C 1
ATOM 1443 O O . TYR A 1 185 ? 18.596 -6.690 -26.647 1.00 89.19 185 TYR A O 1
ATOM 1451 N N . VAL A 1 186 ? 19.468 -5.134 -25.279 1.00 86.56 186 VAL A N 1
ATOM 1452 C CA . VAL A 1 186 ? 20.037 -6.060 -24.296 1.00 86.56 186 VAL A CA 1
ATOM 1453 C C . VAL A 1 186 ? 19.209 -6.012 -23.022 1.00 86.56 186 VAL A C 1
ATOM 1455 O O . VAL A 1 186 ? 19.109 -4.973 -22.374 1.00 86.56 186 VAL A O 1
ATOM 1458 N N . LEU A 1 187 ? 18.626 -7.146 -22.647 1.00 81.81 187 LEU A N 1
ATOM 1459 C CA . LEU A 1 187 ? 17.823 -7.300 -21.441 1.00 81.81 187 LEU A CA 1
ATOM 1460 C C . LEU A 1 187 ? 18.346 -8.490 -20.636 1.00 81.81 187 LEU A C 1
ATOM 1462 O O . LEU A 1 187 ? 18.354 -9.620 -21.127 1.00 81.81 187 LEU A O 1
ATOM 1466 N N . LYS A 1 188 ? 18.756 -8.253 -19.385 1.00 78.75 188 LYS A N 1
ATOM 1467 C CA . LYS A 1 188 ? 19.297 -9.286 -18.482 1.00 78.75 188 LYS A CA 1
ATOM 1468 C C . LYS A 1 188 ? 20.488 -10.025 -19.108 1.00 78.75 188 LYS A C 1
ATOM 1470 O O . LYS A 1 188 ? 20.543 -11.257 -19.096 1.00 78.75 188 LYS A O 1
ATOM 1475 N N . GLY A 1 189 ? 21.398 -9.267 -19.722 1.00 81.44 189 GLY A N 1
ATOM 1476 C CA . GLY A 1 189 ? 22.578 -9.769 -20.428 1.00 81.44 189 GLY A CA 1
ATOM 1477 C C . GLY A 1 189 ? 22.301 -10.558 -21.717 1.00 81.44 189 GLY A C 1
ATOM 1478 O O . GLY A 1 189 ? 23.237 -11.121 -22.284 1.00 81.44 189 GLY A O 1
ATOM 1479 N N . LYS A 1 190 ? 21.049 -10.629 -22.189 1.00 83.25 190 LYS A N 1
ATOM 1480 C CA . LYS A 1 190 ? 20.685 -11.281 -23.456 1.00 83.25 190 LYS A CA 1
ATOM 1481 C C . LYS A 1 190 ? 20.311 -10.249 -24.504 1.00 83.25 190 LYS A C 1
ATOM 1483 O O . LYS A 1 190 ? 19.536 -9.340 -24.232 1.00 83.25 190 LYS A O 1
ATOM 1488 N N . GLU A 1 191 ? 20.855 -10.413 -25.702 1.00 87.94 191 GLU A N 1
ATOM 1489 C CA . GLU A 1 191 ? 20.503 -9.588 -26.852 1.00 87.94 191 GLU A CA 1
ATOM 1490 C C . GLU A 1 191 ? 19.254 -10.128 -27.552 1.00 87.94 191 GLU A C 1
ATOM 1492 O O . GLU A 1 191 ? 19.098 -11.336 -27.739 1.00 87.94 191 GLU A O 1
ATOM 1497 N N . HIS A 1 192 ? 18.378 -9.213 -27.951 1.00 86.81 192 HIS A N 1
ATOM 1498 C CA . HIS A 1 192 ? 17.138 -9.496 -28.651 1.00 86.81 192 HIS A CA 1
ATOM 1499 C C . HIS A 1 192 ? 17.017 -8.577 -29.866 1.00 86.81 192 HIS A C 1
ATOM 1501 O O . HIS A 1 192 ? 16.937 -7.360 -29.710 1.00 86.81 192 HIS A O 1
ATOM 1507 N N . VAL A 1 193 ? 16.977 -9.156 -31.069 1.00 88.44 193 VAL A N 1
ATOM 1508 C CA . VAL A 1 193 ? 16.724 -8.409 -32.309 1.00 88.44 193 VAL A CA 1
ATOM 1509 C C . VAL A 1 193 ? 15.233 -8.105 -32.405 1.00 88.44 193 VAL A C 1
ATOM 1511 O O . VAL A 1 193 ? 14.404 -9.018 -32.409 1.00 88.44 193 VAL A O 1
ATOM 1514 N N . CYS A 1 194 ? 14.884 -6.826 -32.483 1.00 85.88 194 CYS A N 1
ATOM 1515 C CA . CYS A 1 194 ? 13.497 -6.374 -32.556 1.00 85.88 194 CYS A CA 1
ATOM 1516 C C . CYS A 1 194 ? 13.094 -5.895 -33.950 1.00 85.88 194 CYS A C 1
ATOM 1518 O O . CYS A 1 194 ? 11.913 -5.965 -34.280 1.00 85.88 194 CYS A O 1
ATOM 1520 N N . GLU A 1 195 ? 14.042 -5.466 -34.784 1.00 89.19 195 GLU A N 1
ATOM 1521 C CA . GLU A 1 195 ? 13.731 -4.926 -36.108 1.00 89.19 195 GLU A CA 1
ATOM 1522 C C . GLU A 1 195 ? 14.826 -5.243 -37.127 1.00 89.19 195 GLU A C 1
ATOM 1524 O O . GLU A 1 195 ? 16.018 -5.185 -36.813 1.00 89.19 195 GLU A O 1
ATOM 1529 N N . ILE A 1 196 ? 14.407 -5.579 -38.347 1.00 90.50 196 ILE A N 1
ATOM 1530 C CA . ILE A 1 196 ? 15.263 -5.787 -39.512 1.00 90.50 196 ILE A CA 1
ATOM 1531 C C . ILE A 1 196 ? 14.704 -4.929 -40.652 1.00 90.50 196 ILE A C 1
ATOM 1533 O O . ILE A 1 196 ? 13.599 -5.162 -41.149 1.00 90.50 196 ILE A O 1
ATOM 1537 N N . ALA A 1 197 ? 15.478 -3.926 -41.055 1.00 91.44 197 ALA A N 1
ATOM 1538 C CA . ALA A 1 197 ? 15.113 -2.910 -42.032 1.00 91.44 197 ALA A CA 1
ATOM 1539 C C . ALA A 1 197 ? 16.032 -2.968 -43.267 1.00 91.44 197 ALA A C 1
ATOM 1541 O O . ALA A 1 197 ? 17.197 -3.350 -43.148 1.00 91.44 197 ALA A O 1
ATOM 1542 N N . PRO A 1 198 ? 15.538 -2.599 -44.463 1.00 91.25 198 PRO A N 1
ATOM 1543 C CA . PRO A 1 198 ? 16.302 -2.711 -45.703 1.00 91.25 198 PRO A CA 1
ATOM 1544 C C . PRO A 1 198 ? 17.593 -1.869 -45.696 1.00 91.25 198 PRO A C 1
ATOM 1546 O O . PRO A 1 198 ? 17.707 -0.905 -44.928 1.00 91.25 198 PRO A O 1
ATOM 1549 N N . PRO A 1 199 ? 18.552 -2.178 -46.589 1.00 91.62 199 PRO A N 1
ATOM 1550 C CA . PRO A 1 199 ? 19.752 -1.369 -46.772 1.00 91.62 199 PRO A CA 1
ATOM 1551 C C . PRO A 1 199 ? 19.435 0.118 -46.975 1.00 91.62 199 PRO A C 1
ATOM 1553 O O . PRO A 1 199 ? 18.565 0.487 -47.763 1.00 91.62 199 PRO A O 1
ATOM 1556 N N . GLY A 1 200 ? 20.159 0.984 -46.263 1.00 87.50 200 GLY A N 1
ATOM 1557 C CA . GLY A 1 200 ? 19.978 2.439 -46.333 1.00 87.50 200 GLY A CA 1
ATOM 1558 C C . GLY A 1 200 ? 18.871 3.009 -45.438 1.00 87.50 200 GLY A C 1
ATOM 1559 O O . GLY A 1 200 ? 18.683 4.225 -45.442 1.00 87.50 200 GLY A O 1
ATOM 1560 N N . ALA A 1 201 ? 18.173 2.178 -44.655 1.00 90.06 201 ALA A N 1
ATOM 1561 C CA . ALA A 1 201 ? 17.258 2.658 -43.622 1.00 90.06 201 ALA A CA 1
ATOM 1562 C C . ALA A 1 201 ? 17.982 3.527 -42.572 1.00 90.06 201 ALA A C 1
ATOM 1564 O O . ALA A 1 201 ? 19.138 3.276 -42.214 1.00 90.06 201 ALA A O 1
ATOM 1565 N N . ASP A 1 202 ? 17.289 4.550 -42.062 1.00 92.25 202 ASP A N 1
ATOM 1566 C CA . ASP A 1 202 ? 17.818 5.430 -41.019 1.00 92.25 202 ASP A CA 1
ATOM 1567 C C . ASP A 1 202 ? 17.771 4.737 -39.652 1.00 92.25 202 ASP A C 1
ATOM 1569 O O . ASP A 1 202 ? 16.775 4.791 -38.931 1.00 92.25 202 ASP A O 1
ATOM 1573 N N . TYR A 1 203 ? 18.877 4.088 -39.290 1.00 91.00 203 TYR A N 1
ATOM 1574 C CA . TYR A 1 203 ? 19.009 3.370 -38.025 1.00 91.00 203 TYR A CA 1
ATOM 1575 C C . TYR A 1 203 ? 18.793 4.258 -36.790 1.00 91.00 203 TYR A C 1
ATOM 1577 O O . TYR A 1 203 ? 18.414 3.734 -35.745 1.00 91.00 203 TYR A O 1
ATOM 1585 N N . ARG A 1 204 ? 19.016 5.581 -36.876 1.00 91.81 204 ARG A N 1
ATOM 1586 C CA . ARG A 1 204 ? 18.790 6.479 -35.733 1.00 91.81 204 ARG A CA 1
ATOM 1587 C C . ARG A 1 204 ? 17.310 6.656 -35.457 1.00 91.81 204 ARG A C 1
ATOM 1589 O O . ARG A 1 204 ? 16.898 6.494 -34.317 1.00 91.81 204 ARG A O 1
ATOM 1596 N N . ALA A 1 205 ? 16.515 6.895 -36.498 1.00 89.12 205 ALA A N 1
ATOM 1597 C CA . ALA A 1 205 ? 15.066 6.988 -36.358 1.00 89.12 205 ALA A CA 1
ATOM 1598 C C . ALA A 1 205 ? 14.472 5.703 -35.748 1.00 89.12 205 ALA A C 1
ATOM 1600 O O . ALA A 1 205 ? 13.568 5.773 -34.916 1.00 89.12 205 ALA A O 1
ATOM 1601 N N . LEU A 1 206 ? 15.020 4.537 -36.109 1.00 87.44 206 LEU A N 1
ATOM 1602 C CA . LEU A 1 206 ? 14.595 3.248 -35.558 1.00 87.44 206 LEU A CA 1
ATOM 1603 C C . LEU A 1 206 ? 15.000 3.066 -34.085 1.00 87.44 206 LEU A C 1
ATOM 1605 O O . LEU A 1 206 ? 14.202 2.583 -33.284 1.00 87.44 206 LEU A O 1
ATOM 1609 N N . LEU A 1 207 ? 16.210 3.486 -33.698 1.00 87.06 207 LEU A N 1
ATOM 1610 C CA . LEU A 1 207 ? 16.640 3.483 -32.293 1.00 87.06 207 LEU A CA 1
ATOM 1611 C C . LEU A 1 207 ? 15.825 4.457 -31.434 1.00 87.06 207 LEU A C 1
ATOM 1613 O O . LEU A 1 207 ? 15.448 4.110 -30.313 1.00 87.06 207 LEU A O 1
ATOM 1617 N N . ASP A 1 208 ? 15.513 5.644 -31.954 1.00 83.25 208 ASP A N 1
ATOM 1618 C CA . ASP A 1 208 ? 14.659 6.625 -31.280 1.00 83.25 208 ASP A CA 1
ATOM 1619 C C . ASP A 1 208 ? 13.252 6.052 -31.068 1.00 83.25 208 ASP A C 1
ATOM 1621 O O . ASP A 1 208 ? 12.704 6.106 -29.964 1.00 83.25 208 ASP A O 1
ATOM 1625 N N . GLN A 1 209 ? 12.685 5.428 -32.104 1.00 80.75 209 GLN A N 1
ATOM 1626 C CA . GLN A 1 209 ? 11.382 4.775 -32.026 1.00 80.75 209 GLN A CA 1
ATOM 1627 C C . GLN A 1 209 ? 11.384 3.606 -31.034 1.00 80.75 209 GLN A C 1
ATOM 1629 O O . GLN A 1 209 ? 10.436 3.464 -30.259 1.00 80.75 209 GLN A O 1
ATOM 1634 N N . LEU A 1 210 ? 12.439 2.787 -31.018 1.00 82.50 210 LEU A N 1
ATOM 1635 C CA . LEU A 1 210 ? 12.610 1.744 -30.011 1.00 82.50 210 LEU A CA 1
ATOM 1636 C C . LEU A 1 210 ? 12.641 2.361 -28.610 1.00 82.50 210 LEU A C 1
ATOM 1638 O O . LEU A 1 210 ? 11.878 1.935 -27.751 1.00 82.50 210 LEU A O 1
ATOM 1642 N N . THR A 1 211 ? 13.448 3.400 -28.395 1.00 79.31 211 THR A N 1
ATOM 1643 C CA . THR A 1 211 ? 13.598 4.071 -27.094 1.00 79.31 211 THR A CA 1
ATOM 1644 C C . THR A 1 211 ? 12.273 4.617 -26.565 1.00 79.31 211 THR A C 1
ATOM 1646 O O . THR A 1 211 ? 11.973 4.438 -25.389 1.00 79.31 211 THR A O 1
ATOM 1649 N N . VAL A 1 212 ? 11.445 5.214 -27.428 1.00 75.06 212 VAL A N 1
ATOM 1650 C CA . VAL A 1 212 ? 10.102 5.705 -27.062 1.00 75.06 212 VAL A CA 1
ATOM 1651 C C . VAL A 1 212 ? 9.138 4.564 -26.717 1.00 75.06 212 VAL A C 1
ATOM 1653 O O . VAL A 1 212 ? 8.272 4.727 -25.861 1.00 75.06 212 VAL A O 1
ATOM 1656 N N . ASN A 1 213 ? 9.270 3.411 -27.375 1.00 71.00 213 ASN A N 1
ATOM 1657 C CA . ASN A 1 213 ? 8.362 2.273 -27.206 1.00 71.00 213 ASN A CA 1
ATOM 1658 C C . ASN A 1 213 ? 8.812 1.274 -26.127 1.00 71.00 213 ASN A C 1
ATOM 1660 O O . ASN A 1 213 ? 8.058 0.356 -25.780 1.00 71.00 213 ASN A O 1
ATOM 1664 N N . LEU A 1 214 ? 10.031 1.420 -25.602 1.00 72.44 214 LEU A N 1
ATOM 1665 C CA . LEU A 1 214 ? 10.561 0.575 -24.542 1.00 72.44 214 LEU A CA 1
ATOM 1666 C C . LEU A 1 214 ? 9.819 0.845 -23.229 1.00 72.44 214 LEU A C 1
ATOM 1668 O O . LEU A 1 214 ? 10.053 1.826 -22.537 1.00 72.44 214 LEU A O 1
ATOM 1672 N N . ASN A 1 215 ? 8.955 -0.097 -22.854 1.00 66.31 215 ASN A N 1
ATOM 1673 C CA . ASN A 1 215 ? 8.250 -0.098 -21.568 1.00 66.31 215 ASN A CA 1
ATOM 1674 C C . ASN A 1 215 ? 8.967 -0.938 -20.497 1.00 66.31 215 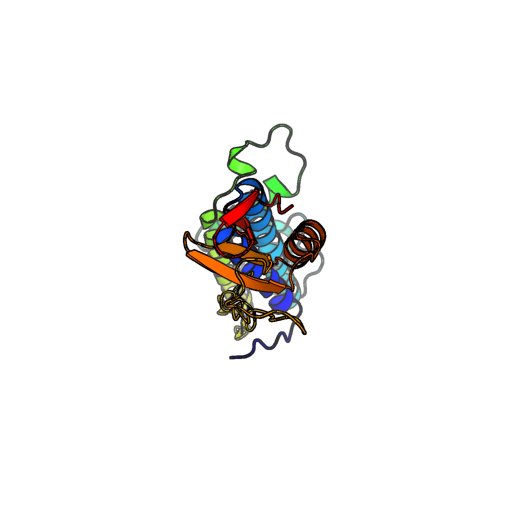ASN A C 1
ATOM 1676 O O . ASN A 1 215 ? 8.374 -1.298 -19.481 1.00 66.31 215 ASN A O 1
ATOM 1680 N N . VAL A 1 216 ? 10.221 -1.322 -20.749 1.00 63.72 216 VAL A N 1
ATOM 1681 C CA . VAL A 1 216 ? 11.049 -2.114 -19.835 1.00 63.72 216 VAL A CA 1
ATOM 1682 C C . VAL A 1 216 ? 12.458 -1.527 -19.765 1.00 63.72 216 VAL A C 1
ATOM 1684 O O . VAL A 1 216 ? 12.962 -1.057 -20.788 1.00 63.72 216 VAL A O 1
ATOM 1687 N N . PRO A 1 217 ? 13.117 -1.571 -18.594 1.00 67.38 217 PRO A N 1
ATOM 1688 C CA . PRO A 1 217 ? 14.508 -1.164 -18.475 1.00 67.38 217 PRO A CA 1
ATOM 1689 C C . PRO A 1 217 ? 15.394 -2.139 -19.252 1.00 67.38 217 PRO A C 1
ATOM 1691 O O . PRO A 1 217 ? 15.459 -3.325 -18.926 1.00 67.38 217 PRO A O 1
ATOM 1694 N N . VAL A 1 218 ? 16.059 -1.643 -20.293 1.00 78.69 218 VAL A N 1
ATOM 1695 C CA . VAL A 1 218 ? 17.062 -2.396 -21.057 1.00 78.69 218 VAL A CA 1
ATOM 1696 C C . VAL A 1 218 ? 18.441 -1.808 -20.785 1.00 78.69 218 VAL A C 1
ATOM 1698 O O . VAL A 1 218 ? 18.589 -0.613 -20.548 1.00 78.69 218 VAL A O 1
ATOM 1701 N N . GLU A 1 219 ? 19.460 -2.657 -20.808 1.00 83.06 219 GLU A N 1
ATOM 1702 C CA . GLU A 1 219 ? 20.834 -2.277 -20.474 1.00 83.06 219 GLU A CA 1
ATOM 1703 C C . GLU A 1 219 ? 21.464 -1.445 -21.595 1.00 83.06 219 GLU A C 1
ATOM 1705 O O . GLU A 1 219 ? 22.188 -0.480 -21.337 1.00 83.06 219 GLU A O 1
ATOM 1710 N N . ARG A 1 220 ? 21.214 -1.854 -22.847 1.00 88.81 220 ARG A N 1
ATOM 1711 C CA . ARG A 1 220 ? 21.770 -1.250 -24.065 1.00 88.81 220 ARG A CA 1
ATOM 1712 C C . ARG A 1 220 ? 20.811 -1.415 -25.235 1.00 88.81 220 ARG A C 1
ATOM 1714 O O . ARG A 1 220 ? 20.072 -2.398 -25.292 1.00 88.81 220 ARG A O 1
ATOM 1721 N N . ILE A 1 221 ? 20.883 -0.497 -26.185 1.00 91.06 221 ILE A N 1
ATOM 1722 C CA . ILE A 1 221 ? 20.320 -0.626 -27.530 1.00 91.06 221 ILE A CA 1
ATOM 1723 C C . ILE A 1 221 ? 21.465 -0.626 -28.539 1.00 91.06 221 ILE A C 1
ATOM 1725 O O . ILE A 1 221 ? 22.505 -0.004 -28.312 1.00 91.06 221 ILE A O 1
ATOM 1729 N N . ARG A 1 222 ? 21.307 -1.370 -29.629 1.00 94.25 222 ARG A N 1
ATOM 1730 C CA . ARG A 1 222 ? 22.342 -1.572 -30.643 1.00 94.25 222 ARG A CA 1
ATOM 1731 C C . ARG A 1 222 ? 21.737 -1.497 -32.030 1.00 94.25 222 ARG A C 1
ATOM 1733 O O . ARG A 1 222 ? 20.636 -2.001 -32.248 1.00 94.25 222 ARG A O 1
ATOM 1740 N N . ALA A 1 223 ? 22.488 -0.925 -32.963 1.00 94.19 223 ALA A N 1
ATOM 1741 C CA . ALA A 1 223 ? 22.200 -1.056 -34.382 1.00 94.19 223 ALA A CA 1
ATOM 1742 C C . ALA A 1 223 ? 23.374 -1.705 -35.110 1.00 94.19 223 ALA A C 1
ATOM 1744 O O . ALA A 1 223 ? 24.539 -1.421 -34.823 1.00 94.19 223 ALA A O 1
ATOM 1745 N N . TYR A 1 224 ? 23.046 -2.534 -36.090 1.00 94.81 224 TYR A N 1
ATOM 1746 C CA . TYR A 1 224 ? 23.992 -3.263 -36.917 1.00 94.81 224 TYR A CA 1
ATOM 1747 C C . TYR A 1 224 ? 23.733 -3.005 -38.397 1.00 94.81 224 TYR A C 1
ATOM 1749 O O . TYR A 1 224 ? 22.591 -2.775 -38.794 1.00 94.81 224 TYR A O 1
ATOM 1757 N N . ARG A 1 225 ? 24.789 -3.105 -39.206 1.00 94.31 225 ARG A N 1
ATOM 1758 C CA . ARG A 1 225 ? 24.730 -3.283 -40.657 1.00 94.31 225 ARG A CA 1
ATOM 1759 C C . ARG A 1 225 ? 25.227 -4.688 -40.964 1.00 94.31 225 ARG A C 1
ATOM 1761 O O . ARG A 1 225 ? 26.390 -4.998 -40.708 1.00 94.31 225 ARG A O 1
ATOM 1768 N N . GLY A 1 226 ? 24.335 -5.563 -41.411 1.00 89.75 226 GLY A N 1
ATOM 1769 C CA . GLY A 1 226 ? 24.614 -6.992 -41.434 1.00 89.75 226 GLY A CA 1
ATOM 1770 C C . GLY A 1 226 ? 25.020 -7.453 -40.033 1.00 89.75 226 GLY A C 1
ATOM 1771 O O . GLY A 1 226 ? 24.251 -7.323 -39.079 1.00 89.75 226 GLY A O 1
ATOM 1772 N N . GLN A 1 227 ? 26.232 -7.994 -39.897 1.00 88.69 227 GLN A N 1
ATOM 1773 C CA . GLN A 1 227 ? 26.793 -8.422 -38.606 1.00 88.69 227 GLN A CA 1
ATOM 1774 C C . GLN A 1 227 ? 27.678 -7.366 -37.923 1.00 88.69 227 GLN A C 1
ATOM 1776 O O . GLN A 1 227 ? 28.087 -7.564 -36.781 1.00 88.69 227 GLN A O 1
ATOM 1781 N N . GLU A 1 228 ? 27.988 -6.256 -38.592 1.00 92.94 228 GLU A N 1
ATOM 1782 C CA . GLU A 1 228 ? 28.855 -5.216 -38.043 1.00 92.94 228 GLU A CA 1
ATOM 1783 C C . GLU A 1 228 ? 28.047 -4.245 -37.181 1.00 92.94 228 GLU A C 1
ATOM 1785 O O . GLU A 1 228 ? 27.039 -3.692 -37.620 1.00 92.94 228 GLU A O 1
ATOM 1790 N N . MET A 1 229 ? 28.480 -4.026 -35.941 1.00 95.19 229 MET A N 1
ATOM 1791 C CA . MET A 1 229 ? 27.831 -3.075 -35.041 1.00 95.19 229 MET A CA 1
ATOM 1792 C C . MET A 1 229 ? 28.162 -1.642 -35.464 1.00 95.19 229 MET A C 1
ATOM 1794 O O . MET A 1 229 ? 29.325 -1.247 -35.481 1.00 95.19 229 MET A O 1
ATOM 1798 N N . ILE A 1 230 ? 27.129 -0.858 -35.761 1.00 95.31 230 ILE A N 1
ATOM 1799 C CA . ILE A 1 230 ? 27.251 0.559 -36.120 1.00 95.31 230 ILE A CA 1
ATOM 1800 C C . ILE A 1 230 ? 27.325 1.408 -34.852 1.00 95.31 230 ILE A C 1
ATOM 1802 O O . ILE A 1 230 ? 28.125 2.338 -34.762 1.00 95.31 230 ILE A O 1
ATOM 1806 N N . VAL A 1 231 ? 26.452 1.117 -33.882 1.00 94.75 231 VAL A N 1
ATOM 1807 C CA . VAL A 1 231 ? 26.333 1.898 -32.651 1.00 94.75 231 VAL A CA 1
ATOM 1808 C C . VAL A 1 231 ? 25.796 1.043 -31.506 1.00 94.75 231 VAL A C 1
ATOM 1810 O O . VAL A 1 231 ? 24.989 0.135 -31.714 1.00 94.75 231 VAL A O 1
ATOM 1813 N N . GLU A 1 232 ? 26.244 1.368 -30.298 1.00 93.75 232 GLU A N 1
ATOM 1814 C CA . GLU A 1 232 ? 25.715 0.878 -29.031 1.00 93.75 232 GLU A CA 1
ATOM 1815 C C . GLU A 1 232 ? 25.471 2.079 -28.116 1.00 93.75 232 GLU A C 1
ATOM 1817 O O . GLU A 1 232 ? 26.359 2.915 -27.940 1.00 93.75 232 GLU A O 1
ATOM 1822 N N . GLU A 1 233 ? 24.284 2.153 -27.520 1.00 88.25 233 GLU A N 1
ATOM 1823 C CA . GLU A 1 233 ? 23.901 3.235 -26.616 1.00 88.25 233 GLU A CA 1
ATOM 1824 C C . GLU A 1 233 ? 23.236 2.675 -25.357 1.00 88.25 233 GLU A C 1
ATOM 1826 O O . GLU A 1 233 ? 22.565 1.641 -25.387 1.00 88.25 233 GLU A O 1
ATOM 1831 N N . SER A 1 234 ? 23.411 3.367 -24.233 1.00 81.12 234 SER A N 1
ATOM 1832 C CA . SER A 1 234 ? 22.646 3.100 -23.014 1.00 81.12 234 SER A CA 1
ATOM 1833 C C . SER A 1 234 ? 21.414 4.004 -23.014 1.00 81.12 234 SER A C 1
ATOM 1835 O O . SER A 1 234 ? 21.579 5.227 -22.954 1.00 81.12 234 SER A O 1
ATOM 1837 N N . PRO A 1 235 ? 20.190 3.453 -23.087 1.00 70.88 235 PRO A N 1
ATOM 1838 C CA . PRO A 1 235 ? 18.996 4.279 -23.123 1.00 70.88 235 PRO A CA 1
ATOM 1839 C C . PRO A 1 235 ? 18.796 4.960 -21.770 1.00 70.88 235 PRO A C 1
ATOM 1841 O O . PRO A 1 235 ? 18.790 4.323 -20.716 1.00 70.88 235 PRO A O 1
ATOM 1844 N N . ASN A 1 236 ? 18.630 6.279 -21.800 1.00 54.81 236 ASN A N 1
ATOM 1845 C CA . ASN A 1 236 ? 18.358 7.075 -20.611 1.00 54.81 236 ASN A CA 1
ATOM 1846 C C . ASN A 1 236 ? 16.843 7.065 -20.363 1.00 54.81 236 ASN A C 1
ATOM 1848 O O . ASN A 1 236 ? 16.138 8.008 -20.719 1.00 54.81 236 ASN A O 1
ATOM 1852 N N . LEU A 1 237 ? 16.335 5.944 -19.847 1.00 52.03 237 LEU A N 1
ATOM 1853 C CA . LEU A 1 237 ? 14.919 5.777 -19.524 1.00 52.03 237 LEU A CA 1
ATOM 1854 C C . LEU A 1 237 ? 14.619 6.610 -18.267 1.00 52.03 237 LEU A C 1
ATOM 1856 O O . LEU A 1 237 ? 15.068 6.271 -17.173 1.00 52.03 237 LEU A O 1
ATOM 1860 N N . ARG A 1 238 ? 13.936 7.743 -18.453 1.00 40.31 238 ARG A N 1
ATOM 1861 C CA . ARG A 1 238 ? 13.356 8.552 -17.373 1.00 40.31 238 ARG A CA 1
ATOM 1862 C C . ARG A 1 238 ? 11.922 8.137 -17.108 1.00 40.31 238 ARG A C 1
ATOM 1864 O O . ARG A 1 238 ? 11.215 7.868 -18.102 1.00 40.31 238 ARG A O 1
#

pLDDT: mean 85.32, std 14.27, range [32.78, 98.31]

Radius of gyration: 25.49 Å; chains: 1; bounding box: 51×36×74 Å

Sequence (238 aa):
MTKVIDSIQYHVWSDALHARELARQTENEWDRGAYVRWAIQTAWSAFENVCTDTLQASGLGMRFKERFDAAVDAQGLQRVSWGHGIWQQLLGVYKTRKTFAHVVPAISHQTLLSSVSDAENAISVLRDGIKAVLDLAGHPHPVWVNDDNDRGWYGPRGGGGLVASLTAVHAGADENDDQVIRIAYVLKGKEHVCEIAPPGADYRALLDQLTVNLNVPVERIRAYRGQEMIVEESPNLR

Organism: NCBI:txid2528024

Foldseek 3Di:
DDDDDDDPLLVLLQQLLLLLLQLVVDPDLLSVLVSLLSSLLSLVVSLVVLLCVLLVFPDCVPPVLVRSQVSCVVVVFDGDDCPDDLNVLQVVSVVLNCLVVDDDVDDDPCSSRDHSVSSVSSLVSSLVSSVVSCVRSVHDDDPSSPDNDDNHCLPVVNVPDPPVLPAAEDPQFDLQDQQWKWKWFADPNDIGTNYIHHHPDDVVVVVVVCLVVDPDQTQWMWMHGNPHTPDIDGRPND

Secondary structure (DSSP, 8-state):
------SHHHHHHHHHHHHHHHHHH---HHHHHHHHHHHHHHHHHHHHHHHHHHTT-S-TTSSHHHHHHHHHHHTTPPPP-TTSHHHHHHHHHHHHHHHHHS--S---HHHHT--HHHHHHHHHHHHHHHHHHHHHTTPPPPGGGG-----GGGSTTTS--------EE-TT--TT-TT-EEEEEEETTEEEEEEEE-TT--HHHHHHHHHHH--S--SEEEEEETTEEEEEE-----